Protein AF-A0A1G7Y6B7-F1 (afdb_monomer)

pLDDT: mean 85.11, std 15.33, range [32.47, 97.88]

Foldseek 3Di:
DDPPPPCPVLPQQDQLVVLLVQLLVLLVVLLVLLVVCCVVPLQADDPVSVVVSVVSVVSSVVSVVVSVVSLQVLLCVQLVDRDDDLQSSQLSLAPVCSVPNSVPGGGDPLVVVLVVLVVQLVVLVVVLVVQRVHPCNSVSSVSNSVSSVSNSVSSSVSSVVSSVSSVVVNDPPPPDD

Structure (mmCIF, N/CA/C/O backbone):
data_AF-A0A1G7Y6B7-F1
#
_entry.id   AF-A0A1G7Y6B7-F1
#
loop_
_atom_site.group_PDB
_atom_site.id
_atom_site.type_symbol
_atom_site.label_atom_id
_atom_site.label_alt_id
_atom_site.label_comp_id
_atom_site.label_asym_id
_atom_site.label_entity_id
_atom_site.label_seq_id
_atom_site.pdbx_PDB_ins_code
_atom_site.Cartn_x
_atom_site.Cartn_y
_atom_site.Cartn_z
_atom_site.occupancy
_atom_site.B_iso_or_equiv
_atom_site.auth_seq_id
_atom_site.auth_comp_id
_atom_site.auth_asym_id
_atom_site.auth_atom_id
_atom_site.pdbx_PDB_model_num
ATOM 1 N N . MET A 1 1 ? -30.877 5.609 42.197 1.00 34.44 1 MET A N 1
ATOM 2 C CA . MET A 1 1 ? -29.407 5.457 42.146 1.00 34.44 1 MET A CA 1
ATOM 3 C C . MET A 1 1 ? -29.063 4.894 40.778 1.00 34.44 1 MET A C 1
ATOM 5 O O . MET A 1 1 ? -29.534 3.815 40.447 1.00 34.44 1 MET A O 1
ATOM 9 N N . PHE A 1 2 ? -28.382 5.683 39.950 1.00 40.69 2 PHE A N 1
ATOM 10 C CA . PHE A 1 2 ? -28.053 5.356 38.564 1.00 40.69 2 PHE A CA 1
ATOM 11 C C . PHE A 1 2 ? -27.030 4.217 38.510 1.00 40.69 2 PHE A C 1
ATOM 13 O O . PHE A 1 2 ? -25.869 4.414 38.851 1.00 40.69 2 PHE A O 1
ATOM 20 N N . GLY A 1 3 ? -27.460 3.037 38.077 1.00 32.47 3 GLY A N 1
ATOM 21 C CA . GLY A 1 3 ? -26.575 1.954 37.662 1.00 32.47 3 GLY A CA 1
ATOM 22 C C . GLY A 1 3 ? -26.598 1.868 36.147 1.00 32.47 3 GLY A C 1
ATOM 23 O O . GLY A 1 3 ? -27.266 1.000 35.598 1.00 32.47 3 GLY A O 1
ATOM 24 N N . GLY A 1 4 ? -25.943 2.816 35.473 1.00 34.34 4 GLY A N 1
ATOM 25 C CA . GLY A 1 4 ? -25.729 2.733 34.034 1.00 34.34 4 GLY A CA 1
ATOM 26 C C . GLY A 1 4 ? -24.940 1.467 33.731 1.00 34.34 4 GLY A C 1
ATOM 27 O O . GLY A 1 4 ? -23.736 1.414 33.971 1.00 34.34 4 GLY A O 1
ATOM 28 N N . SER A 1 5 ? -25.623 0.440 33.232 1.00 39.25 5 SER A N 1
ATOM 29 C CA . SER A 1 5 ? -24.996 -0.686 32.561 1.00 39.25 5 SER A CA 1
ATOM 30 C C . SER A 1 5 ? -24.335 -0.142 31.298 1.00 39.25 5 SER A C 1
ATOM 32 O O . SER A 1 5 ? -24.937 -0.126 30.224 1.00 39.25 5 SER A O 1
ATOM 34 N N . ALA A 1 6 ? -23.108 0.364 31.436 1.00 41.38 6 ALA A N 1
ATOM 35 C CA . ALA A 1 6 ? -22.206 0.460 30.310 1.00 41.38 6 ALA A CA 1
ATOM 36 C C . ALA A 1 6 ? -22.119 -0.961 29.755 1.00 41.38 6 ALA A C 1
ATOM 38 O O . ALA A 1 6 ? -21.539 -1.851 30.376 1.00 41.38 6 ALA A O 1
ATOM 39 N N . LEU A 1 7 ? -22.817 -1.179 28.643 1.00 36.59 7 LEU A N 1
ATOM 40 C CA . LEU A 1 7 ? -22.594 -2.281 27.733 1.00 36.59 7 LEU A CA 1
ATOM 41 C C . LEU A 1 7 ? -21.116 -2.199 27.343 1.00 36.59 7 LEU A C 1
ATOM 43 O O . LEU A 1 7 ? -20.765 -1.600 26.327 1.00 36.59 7 LEU A O 1
ATOM 47 N N . ASP A 1 8 ? -20.251 -2.787 28.174 1.00 41.31 8 ASP A N 1
ATOM 48 C CA . ASP A 1 8 ? -18.953 -3.324 27.785 1.00 41.31 8 ASP A CA 1
ATOM 49 C C . ASP A 1 8 ? -19.287 -4.421 26.761 1.00 41.31 8 ASP A C 1
ATOM 51 O O . ASP A 1 8 ? -19.271 -5.616 27.050 1.00 41.31 8 ASP A O 1
ATOM 55 N N . THR A 1 9 ? -19.737 -3.993 25.577 1.00 45.47 9 THR A N 1
ATOM 56 C CA . THR A 1 9 ? -19.990 -4.853 24.435 1.00 45.47 9 THR A CA 1
ATOM 57 C C . THR A 1 9 ? -18.622 -5.400 24.114 1.00 45.47 9 THR A C 1
ATOM 59 O O . THR A 1 9 ? -17.739 -4.668 23.667 1.00 45.47 9 THR A O 1
ATOM 62 N N . TYR A 1 10 ? -18.417 -6.660 24.470 1.00 52.97 10 TYR A N 1
ATOM 63 C CA . TYR A 1 10 ? -17.230 -7.411 24.124 1.00 52.97 10 TYR A CA 1
ATOM 64 C C . TYR A 1 10 ? -17.227 -7.539 22.601 1.00 52.97 10 TYR A C 1
ATOM 66 O O . TYR A 1 10 ? -17.821 -8.450 22.032 1.00 52.97 10 TYR A O 1
ATOM 74 N N . ILE A 1 11 ? -16.664 -6.537 21.931 1.00 59.56 11 ILE A N 1
ATOM 75 C CA . ILE A 1 11 ? -16.447 -6.576 20.496 1.00 59.56 11 ILE A CA 1
ATOM 76 C C . ILE A 1 11 ? -15.214 -7.451 20.307 1.00 59.56 11 ILE A C 1
ATOM 78 O O . ILE A 1 11 ? -14.088 -7.006 20.524 1.00 59.56 11 ILE A O 1
ATOM 82 N N . ASP A 1 12 ? -15.446 -8.713 19.956 1.00 64.19 12 ASP A N 1
ATOM 83 C CA . ASP A 1 12 ? -14.388 -9.635 19.561 1.00 64.19 12 ASP A CA 1
ATOM 84 C C . ASP A 1 12 ? -13.812 -9.176 18.213 1.00 64.19 12 ASP A C 1
ATOM 86 O O . ASP A 1 12 ? -14.383 -9.400 17.141 1.00 64.19 12 ASP A O 1
ATOM 90 N N . LEU A 1 13 ? -12.716 -8.420 18.281 1.00 74.69 13 LEU A N 1
ATOM 91 C CA . LEU A 1 13 ? -12.005 -7.915 17.115 1.00 74.69 13 LEU A CA 1
ATOM 92 C C . LEU A 1 13 ? -11.024 -8.979 16.633 1.00 74.69 13 LEU A C 1
ATOM 94 O O . LEU A 1 13 ? -10.103 -9.371 17.350 1.00 74.69 13 LEU A O 1
ATOM 98 N N . ARG A 1 14 ? -11.172 -9.400 15.375 1.00 73.62 14 ARG A N 1
ATOM 99 C CA . ARG A 1 14 ? -10.270 -10.381 14.770 1.00 73.62 14 ARG A CA 1
ATOM 100 C C . ARG A 1 14 ? -8.863 -9.797 14.667 1.00 73.62 14 ARG A C 1
ATOM 102 O O . ARG A 1 14 ? -8.693 -8.687 14.166 1.00 73.62 14 ARG A O 1
ATOM 109 N N . ASP A 1 15 ? -7.839 -10.555 15.055 1.00 77.56 15 ASP A N 1
ATOM 110 C CA . ASP A 1 15 ? -6.458 -10.104 14.865 1.00 77.56 15 ASP A CA 1
ATOM 111 C C . ASP A 1 15 ? -6.104 -10.053 13.364 1.00 77.56 15 ASP A C 1
ATOM 113 O O . ASP A 1 15 ? -5.976 -11.076 12.686 1.00 77.56 15 ASP A O 1
ATOM 117 N N . VAL A 1 16 ? -5.957 -8.837 12.832 1.00 90.69 16 VAL A N 1
ATOM 118 C CA . VAL A 1 16 ? -5.584 -8.570 11.431 1.00 90.69 16 VAL A CA 1
ATOM 119 C C . VAL A 1 16 ? -4.072 -8.545 11.217 1.00 90.69 16 VAL A C 1
ATOM 121 O O . VAL A 1 16 ? -3.614 -8.412 10.085 1.00 90.69 16 VAL A O 1
ATOM 124 N N . ARG A 1 17 ? -3.263 -8.691 12.273 1.00 90.69 17 ARG A N 1
ATOM 125 C CA . ARG A 1 17 ? -1.803 -8.582 12.173 1.00 90.69 17 ARG A CA 1
ATOM 126 C C . ARG A 1 17 ? -1.193 -9.678 11.322 1.00 90.69 17 ARG A C 1
ATOM 128 O O . ARG A 1 17 ? -0.304 -9.387 10.536 1.00 90.69 17 ARG A O 1
ATOM 135 N N . VAL A 1 18 ? -1.671 -10.916 11.446 1.00 90.94 18 VAL A N 1
ATOM 136 C CA . VAL A 1 18 ? -1.120 -12.051 10.686 1.00 90.94 18 VAL A CA 1
ATOM 137 C C . VAL A 1 18 ? -1.284 -11.824 9.184 1.00 90.94 18 VAL A C 1
ATOM 139 O O . VAL A 1 18 ? -0.314 -11.913 8.434 1.00 90.94 18 VAL A O 1
ATOM 142 N N . THR A 1 19 ? -2.491 -11.453 8.749 1.00 93.50 19 THR A N 1
ATOM 143 C CA . THR A 1 19 ? -2.754 -11.127 7.338 1.00 93.50 19 THR A CA 1
ATOM 144 C C . THR A 1 19 ? -2.033 -9.849 6.909 1.00 93.50 19 THR A C 1
ATOM 146 O O . THR A 1 19 ? -1.557 -9.781 5.782 1.00 93.50 19 THR A O 1
ATOM 149 N N . GLY A 1 20 ? -1.862 -8.880 7.814 1.00 94.44 20 GLY A N 1
ATOM 150 C CA . GLY A 1 20 ? -1.078 -7.669 7.571 1.00 94.44 20 GLY A CA 1
ATOM 151 C C . GLY A 1 20 ? 0.409 -7.948 7.346 1.00 94.44 20 GLY A C 1
ATOM 152 O O . GLY A 1 20 ? 0.974 -7.465 6.372 1.00 94.44 20 GLY A O 1
ATOM 153 N N . TYR A 1 21 ? 1.052 -8.759 8.193 1.00 95.62 21 TYR A N 1
ATOM 154 C CA . TYR A 1 21 ? 2.455 -9.152 8.021 1.00 95.62 21 TYR A CA 1
ATOM 155 C C . TYR A 1 21 ? 2.662 -9.958 6.739 1.00 95.62 21 TYR A C 1
ATOM 157 O O . TYR A 1 21 ? 3.619 -9.699 6.013 1.00 95.62 21 TYR A O 1
ATOM 165 N N . ALA A 1 22 ? 1.745 -10.878 6.429 1.00 96.19 22 ALA A N 1
ATOM 166 C CA . ALA A 1 22 ? 1.787 -11.630 5.181 1.00 96.19 22 ALA A CA 1
ATOM 167 C C . ALA A 1 22 ? 1.651 -10.708 3.953 1.00 96.19 22 ALA A C 1
ATOM 169 O O . ALA A 1 22 ? 2.435 -10.830 3.014 1.00 96.19 22 ALA A O 1
ATOM 170 N N . ALA A 1 23 ? 0.719 -9.745 3.978 1.00 96.56 23 ALA A N 1
ATOM 171 C CA . ALA A 1 23 ? 0.559 -8.760 2.906 1.00 96.56 23 ALA A CA 1
ATOM 172 C C . ALA A 1 23 ? 1.829 -7.919 2.727 1.00 96.56 23 ALA A C 1
ATOM 174 O O . ALA A 1 23 ? 2.328 -7.794 1.615 1.00 96.56 23 ALA A O 1
ATOM 175 N N . MET A 1 24 ? 2.393 -7.396 3.821 1.00 97.88 24 MET A N 1
ATOM 176 C CA . MET A 1 24 ? 3.627 -6.606 3.779 1.00 97.88 24 MET A CA 1
ATOM 177 C C . MET A 1 24 ? 4.811 -7.401 3.232 1.00 97.88 24 MET A C 1
ATOM 179 O O . MET A 1 24 ? 5.563 -6.875 2.418 1.00 97.88 24 MET A O 1
ATOM 183 N N . GLY A 1 25 ? 4.968 -8.661 3.649 1.00 96.75 25 GLY A N 1
ATOM 184 C CA . GLY A 1 25 ? 6.027 -9.532 3.144 1.00 96.75 25 GLY A CA 1
ATOM 185 C C . GLY A 1 25 ? 5.918 -9.749 1.636 1.00 96.75 25 GLY A C 1
ATOM 186 O O . GLY A 1 25 ? 6.904 -9.597 0.925 1.00 96.75 25 GLY A O 1
ATOM 187 N N . LEU A 1 26 ? 4.713 -10.029 1.135 1.00 96.69 26 LEU A N 1
ATOM 188 C CA . LEU A 1 26 ? 4.481 -10.227 -0.298 1.00 96.69 26 LEU A CA 1
ATOM 189 C C . LEU A 1 26 ? 4.645 -8.933 -1.107 1.00 96.69 26 LEU A C 1
ATOM 191 O O . LEU A 1 26 ? 5.265 -8.962 -2.162 1.00 96.69 26 LEU A O 1
ATOM 195 N N . ILE A 1 27 ? 4.162 -7.794 -0.604 1.00 96.69 27 IL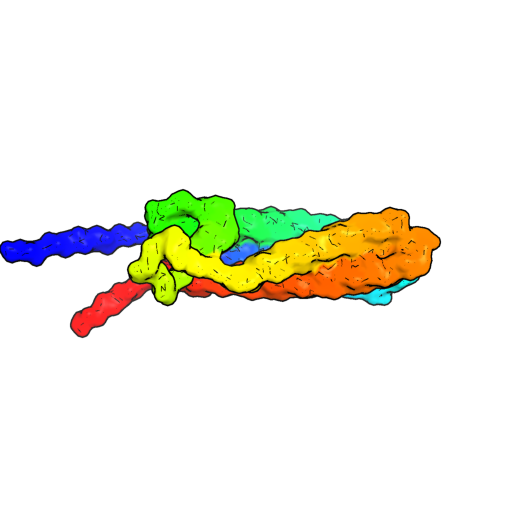E A N 1
ATOM 196 C CA . ILE A 1 27 ? 4.373 -6.480 -1.235 1.00 96.69 27 ILE A CA 1
ATOM 197 C C . ILE A 1 27 ? 5.870 -6.151 -1.313 1.00 96.69 27 ILE A C 1
ATOM 199 O O . ILE A 1 27 ? 6.351 -5.691 -2.346 1.00 96.69 27 ILE A O 1
ATOM 203 N N . ALA A 1 28 ? 6.619 -6.406 -0.237 1.00 96.25 28 ALA A N 1
ATOM 204 C CA . ALA A 1 28 ? 8.061 -6.191 -0.216 1.00 96.25 28 ALA A CA 1
ATOM 205 C C . ALA A 1 28 ? 8.796 -7.125 -1.190 1.00 96.25 28 ALA A C 1
ATOM 207 O O . ALA A 1 28 ? 9.739 -6.688 -1.842 1.00 96.25 28 ALA A O 1
ATOM 208 N N . LEU A 1 29 ? 8.351 -8.380 -1.320 1.00 95.31 29 LEU A N 1
ATOM 209 C CA . LEU A 1 29 ? 8.898 -9.326 -2.296 1.00 95.31 29 LEU A CA 1
ATOM 210 C C . LEU A 1 29 ? 8.646 -8.879 -3.737 1.00 95.31 29 LEU A C 1
ATOM 212 O O . LEU A 1 29 ? 9.570 -8.946 -4.537 1.00 95.31 29 LEU A O 1
ATOM 216 N N . VAL A 1 30 ? 7.445 -8.382 -4.052 1.00 93.94 30 VAL A N 1
ATOM 217 C CA . VAL A 1 30 ? 7.144 -7.795 -5.369 1.00 93.94 30 VAL A CA 1
ATOM 218 C C . VAL A 1 30 ? 8.095 -6.635 -5.660 1.00 93.94 30 VAL A C 1
ATOM 220 O O . VAL A 1 30 ? 8.738 -6.619 -6.698 1.00 93.94 30 VAL A O 1
ATOM 223 N N . ALA A 1 31 ? 8.258 -5.699 -4.723 1.00 93.62 31 ALA A N 1
ATOM 224 C CA . ALA A 1 31 ? 9.142 -4.554 -4.939 1.00 93.62 31 ALA A CA 1
ATOM 225 C C . ALA A 1 31 ? 10.623 -4.958 -5.075 1.00 93.62 31 ALA A C 1
ATOM 227 O O . ALA A 1 31 ? 11.361 -4.363 -5.858 1.00 93.62 31 ALA A O 1
ATOM 228 N N . ALA A 1 32 ? 11.067 -5.970 -4.323 1.00 92.94 32 ALA A N 1
ATOM 229 C CA . ALA A 1 32 ? 12.415 -6.519 -4.442 1.00 92.94 32 ALA A CA 1
ATOM 230 C C . ALA A 1 32 ? 12.636 -7.204 -5.797 1.00 92.94 32 ALA A C 1
ATOM 232 O O . ALA A 1 32 ? 13.713 -7.076 -6.375 1.00 92.94 32 ALA A O 1
ATOM 233 N N . GLU A 1 33 ? 11.620 -7.898 -6.309 1.00 91.12 33 GLU A N 1
ATOM 234 C CA . GLU A 1 33 ? 11.642 -8.482 -7.646 1.00 91.12 33 GLU A CA 1
ATOM 235 C C . GLU A 1 33 ? 11.730 -7.402 -8.724 1.00 91.12 33 GLU A C 1
ATOM 237 O O . GLU A 1 33 ? 12.597 -7.521 -9.581 1.00 91.12 33 GLU A O 1
ATOM 242 N N . SER A 1 34 ? 10.970 -6.306 -8.618 1.00 89.06 34 SER A N 1
ATOM 243 C CA . SER A 1 34 ? 11.062 -5.193 -9.575 1.00 89.06 34 SER A CA 1
ATOM 244 C C . SER A 1 34 ? 12.478 -4.608 -9.630 1.00 89.06 34 SER A C 1
ATOM 246 O O . SER A 1 34 ? 13.041 -4.425 -10.705 1.00 89.06 34 SER A O 1
ATOM 248 N N . VAL A 1 35 ? 13.115 -4.406 -8.468 1.00 91.06 35 VAL A N 1
ATOM 249 C CA . VAL A 1 35 ? 14.525 -3.977 -8.403 1.00 91.06 35 VAL A CA 1
ATOM 250 C C . VAL A 1 35 ? 15.444 -4.990 -9.078 1.00 91.06 35 VAL A C 1
ATOM 252 O O . VAL A 1 35 ? 16.322 -4.617 -9.855 1.00 91.06 35 VAL A O 1
ATOM 255 N N . TRP A 1 36 ? 15.262 -6.271 -8.770 1.00 89.69 36 TRP A N 1
ATOM 256 C CA . TRP A 1 36 ? 16.107 -7.334 -9.294 1.00 89.69 36 TRP A CA 1
ATOM 257 C C . TRP A 1 36 ? 15.954 -7.510 -10.812 1.00 89.69 36 TRP A C 1
ATOM 259 O O . TRP A 1 36 ? 16.957 -7.719 -11.496 1.00 89.69 36 TRP A O 1
ATOM 269 N N . GLY A 1 37 ? 14.735 -7.370 -11.337 1.00 85.38 37 GLY A N 1
ATOM 270 C CA . GLY A 1 37 ? 14.430 -7.373 -12.765 1.00 85.38 37 GLY A CA 1
ATOM 271 C C . GLY A 1 37 ? 15.115 -6.216 -13.484 1.00 85.38 37 GLY A C 1
ATOM 272 O O . GLY A 1 37 ? 15.897 -6.454 -14.402 1.00 85.38 37 GLY A O 1
ATOM 273 N N . THR A 1 38 ? 14.941 -4.980 -13.001 1.00 86.62 38 THR A N 1
ATOM 274 C CA . THR A 1 38 ? 15.594 -3.798 -13.593 1.00 86.62 38 THR A CA 1
ATOM 275 C C . THR A 1 38 ? 17.120 -3.907 -13.578 1.00 86.62 38 THR A C 1
ATOM 277 O O . THR A 1 38 ? 17.772 -3.522 -14.543 1.00 86.62 38 THR A O 1
ATOM 280 N N . VAL A 1 39 ? 17.721 -4.438 -12.506 1.00 86.94 39 VAL A N 1
ATOM 281 C CA . VAL A 1 39 ? 19.185 -4.577 -12.410 1.00 86.94 39 VAL A CA 1
ATOM 282 C C . VAL A 1 39 ? 19.729 -5.632 -13.376 1.00 86.94 39 VAL A C 1
ATOM 284 O O . VAL A 1 39 ? 20.759 -5.395 -14.006 1.00 86.94 39 VAL A O 1
ATOM 287 N N . ASN A 1 40 ? 19.078 -6.793 -13.487 1.00 84.44 40 ASN A N 1
ATOM 288 C CA . ASN A 1 40 ? 19.587 -7.890 -14.318 1.00 84.44 40 ASN A CA 1
ATOM 289 C C . ASN A 1 40 ? 19.240 -7.754 -15.796 1.00 84.44 40 ASN A C 1
ATOM 291 O O . ASN A 1 40 ? 19.932 -8.339 -16.626 1.00 84.44 40 ASN A O 1
ATOM 295 N N . ASP A 1 41 ? 18.190 -7.009 -16.122 1.00 77.88 41 ASP A N 1
ATOM 296 C CA . ASP A 1 41 ? 17.735 -6.826 -17.493 1.00 77.88 41 ASP A CA 1
ATOM 297 C C . ASP A 1 41 ? 17.539 -5.351 -17.834 1.00 77.88 41 ASP A C 1
ATOM 299 O O . ASP A 1 41 ? 16.517 -4.890 -18.330 1.00 7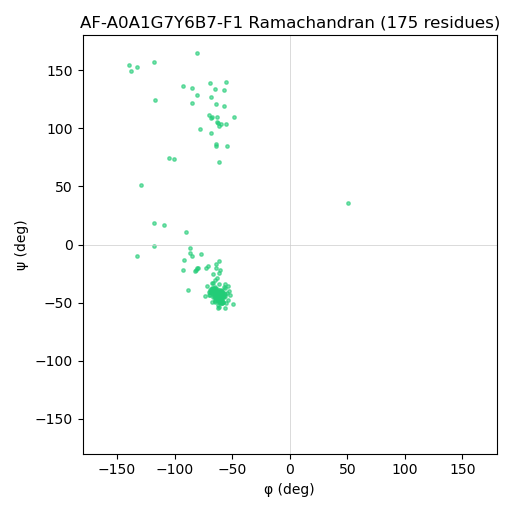7.88 41 ASP A O 1
ATOM 303 N N . TRP A 1 42 ? 18.584 -4.583 -17.543 1.00 71.31 42 TRP A N 1
ATOM 304 C CA . TRP A 1 42 ? 18.584 -3.134 -17.709 1.00 71.31 42 TRP A CA 1
ATOM 305 C C . TRP A 1 42 ? 18.378 -2.689 -19.169 1.00 71.31 42 TRP A C 1
ATOM 307 O O . TRP A 1 42 ? 17.952 -1.564 -19.420 1.00 71.31 42 TRP A O 1
ATOM 317 N N . GLN A 1 43 ? 18.721 -3.537 -20.146 1.00 70.69 43 GLN A N 1
ATOM 318 C CA . GLN A 1 43 ? 18.713 -3.209 -21.581 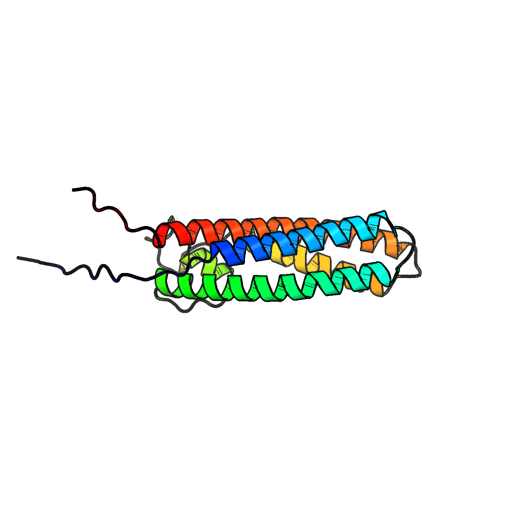1.00 70.69 43 GLN A CA 1
ATOM 319 C C . GLN A 1 43 ? 17.736 -4.054 -22.413 1.00 70.69 43 GLN A C 1
ATOM 321 O O . GLN A 1 43 ? 17.646 -3.838 -23.620 1.00 70.69 43 GLN A O 1
ATOM 326 N N . GLY A 1 44 ? 17.024 -5.004 -21.805 1.00 63.31 44 GLY A N 1
ATOM 327 C CA . GLY A 1 44 ? 16.095 -5.900 -22.488 1.00 63.31 44 GLY A CA 1
ATOM 328 C C . GLY A 1 44 ? 14.828 -6.112 -21.668 1.00 63.31 44 GLY A C 1
ATOM 329 O O . GLY A 1 44 ? 14.826 -5.927 -20.459 1.00 63.31 44 GLY A O 1
ATOM 330 N N . GLY A 1 45 ? 13.724 -6.441 -22.337 1.00 65.50 45 GLY A N 1
ATOM 331 C CA . GLY A 1 45 ? 12.460 -6.812 -21.697 1.00 65.50 45 GLY A CA 1
ATOM 332 C C . GLY A 1 45 ? 12.283 -8.331 -21.679 1.00 65.50 45 GLY A C 1
ATOM 333 O O . GLY A 1 45 ? 11.524 -8.876 -22.480 1.00 65.50 45 GLY A O 1
ATOM 334 N N . SER A 1 46 ? 13.016 -9.042 -20.821 1.00 67.88 46 SER A N 1
ATOM 335 C CA . SER A 1 46 ? 12.940 -10.502 -20.690 1.00 67.88 46 SER A CA 1
ATOM 336 C C . SER A 1 46 ? 11.605 -10.931 -20.105 1.00 67.88 46 SER A C 1
ATOM 338 O O . SER A 1 46 ? 11.210 -10.559 -18.999 1.00 67.88 46 SER A O 1
ATOM 340 N N . SER A 1 47 ? 10.956 -11.846 -20.820 1.00 64.44 47 SER A N 1
ATOM 341 C CA . SER A 1 47 ? 9.696 -12.471 -20.427 1.00 64.44 47 SER A CA 1
ATOM 342 C C . SER A 1 47 ? 9.772 -13.254 -19.108 1.00 64.44 47 SER A C 1
ATOM 344 O O . SER A 1 47 ? 8.742 -13.454 -18.461 1.00 64.44 47 SER A O 1
ATOM 346 N N . SER A 1 48 ? 10.967 -13.676 -18.676 1.00 75.19 48 SER A N 1
ATOM 347 C CA . SER A 1 48 ? 11.160 -14.421 -17.423 1.00 75.19 48 SER A CA 1
ATOM 348 C C . SER A 1 48 ? 10.902 -13.564 -16.179 1.00 75.19 48 SER A C 1
ATOM 350 O O . SER A 1 48 ? 10.308 -14.055 -15.218 1.00 75.19 48 SER A O 1
ATOM 352 N N . TRP A 1 49 ? 11.306 -12.289 -16.198 1.00 76.94 49 TRP A N 1
ATOM 353 C CA . TRP A 1 49 ? 11.091 -11.365 -15.078 1.00 76.94 49 TRP A CA 1
ATOM 354 C C . TRP A 1 49 ? 9.627 -10.938 -15.005 1.00 76.94 49 TRP A C 1
ATOM 356 O O . TRP A 1 49 ? 8.993 -11.069 -13.963 1.00 76.94 49 TRP A O 1
ATOM 366 N N . SER A 1 50 ? 9.021 -10.606 -16.148 1.00 71.31 50 SER A N 1
ATOM 367 C CA . SER A 1 50 ? 7.588 -10.296 -16.212 1.00 71.31 50 SER A CA 1
ATOM 368 C C . SER A 1 50 ? 6.710 -11.442 -15.686 1.00 71.31 50 SER A C 1
ATOM 370 O O . SER A 1 50 ? 5.701 -11.203 -15.023 1.00 71.31 50 SER A O 1
ATOM 372 N N . PHE A 1 51 ? 7.090 -12.701 -15.936 1.00 78.44 51 PHE A N 1
ATOM 373 C CA . PHE A 1 51 ? 6.382 -13.857 -15.384 1.00 78.44 51 PHE A CA 1
ATOM 374 C C . PHE A 1 51 ? 6.510 -13.951 -13.856 1.00 78.44 51 PHE A C 1
ATOM 376 O O . PHE A 1 51 ? 5.511 -14.179 -13.168 1.00 78.44 51 PHE A O 1
ATOM 383 N N . LEU A 1 52 ? 7.715 -13.756 -13.312 1.00 84.25 52 LEU A N 1
ATOM 384 C CA . LEU A 1 52 ? 7.951 -13.788 -11.869 1.00 84.25 52 LEU A CA 1
ATOM 385 C C . LEU A 1 52 ? 7.168 -12.682 -11.144 1.00 84.25 52 LEU A C 1
ATOM 387 O O . LEU A 1 52 ? 6.515 -12.967 -10.136 1.00 84.25 52 LEU A O 1
ATOM 391 N N . ALA A 1 53 ? 7.148 -11.468 -11.701 1.00 81.06 53 ALA A N 1
ATOM 392 C CA . ALA A 1 53 ? 6.345 -10.355 -11.204 1.00 81.06 53 ALA A CA 1
ATOM 393 C C . ALA A 1 53 ? 4.858 -10.736 -11.075 1.00 81.06 53 ALA A C 1
ATOM 395 O O . ALA A 1 53 ? 4.253 -10.556 -10.016 1.00 81.06 53 ALA A O 1
ATOM 396 N N . ILE A 1 54 ? 4.266 -11.354 -12.107 1.00 80.69 54 ILE A N 1
ATOM 397 C CA . ILE A 1 54 ? 2.859 -11.802 -12.086 1.00 80.69 54 ILE A CA 1
ATOM 398 C C . ILE A 1 54 ? 2.616 -12.839 -10.979 1.00 80.69 54 ILE A C 1
ATOM 400 O O . ILE A 1 54 ? 1.626 -12.749 -10.243 1.00 80.69 54 ILE A O 1
ATOM 404 N N . VAL A 1 55 ? 3.522 -13.812 -10.837 1.00 90.06 55 VAL A N 1
ATOM 405 C CA . VAL A 1 55 ? 3.425 -14.878 -9.827 1.00 90.06 55 VAL A CA 1
ATOM 406 C C . VAL A 1 55 ? 3.487 -14.323 -8.400 1.00 90.06 55 VAL A C 1
ATOM 408 O O . VAL A 1 55 ? 2.873 -14.904 -7.505 1.00 90.06 55 VAL A O 1
ATOM 411 N N . LEU A 1 56 ? 4.167 -13.197 -8.174 1.00 90.94 56 LEU A N 1
ATOM 412 C CA . LEU A 1 56 ? 4.256 -12.547 -6.862 1.00 90.94 56 LEU A CA 1
ATOM 413 C C . LEU A 1 56 ? 3.111 -11.556 -6.600 1.00 90.94 56 LEU A C 1
ATOM 415 O O . LEU A 1 56 ? 2.570 -11.516 -5.489 1.00 90.94 56 LEU A O 1
ATOM 419 N N . VAL A 1 57 ? 2.697 -10.788 -7.613 1.00 91.44 57 VAL A N 1
ATOM 420 C CA . VAL A 1 57 ? 1.645 -9.764 -7.494 1.00 91.44 57 VAL A CA 1
ATOM 421 C C . VAL A 1 57 ? 0.288 -10.380 -7.162 1.00 91.44 57 VAL A C 1
ATOM 423 O O . VAL A 1 57 ? -0.446 -9.832 -6.337 1.00 91.44 57 VAL A O 1
ATOM 426 N N . LEU A 1 58 ? -0.056 -11.530 -7.751 1.00 92.88 58 LEU A N 1
ATOM 427 C CA . LEU A 1 58 ? -1.353 -12.172 -7.515 1.00 92.88 58 LEU A CA 1
ATOM 428 C C . LEU A 1 58 ? -1.552 -12.584 -6.040 1.00 92.88 58 LEU A C 1
ATOM 430 O O . LEU A 1 58 ? -2.528 -12.131 -5.428 1.00 92.88 58 LEU A O 1
ATOM 434 N N . PRO A 1 59 ? -0.648 -13.362 -5.410 1.00 94.88 59 PRO A N 1
ATOM 435 C CA . PRO A 1 59 ? -0.709 -13.629 -3.976 1.00 94.88 59 PRO A CA 1
ATOM 436 C C . PRO A 1 59 ? -0.691 -12.355 -3.130 1.00 94.88 59 PRO A C 1
ATOM 438 O O . PRO A 1 59 ? -1.467 -12.255 -2.177 1.00 94.88 59 PRO A O 1
ATOM 441 N N . ALA A 1 60 ? 0.147 -11.369 -3.476 1.00 95.00 60 ALA A N 1
ATOM 442 C CA . ALA A 1 60 ? 0.210 -10.101 -2.751 1.00 95.00 60 ALA A CA 1
ATOM 443 C C . ALA A 1 60 ? -1.152 -9.391 -2.743 1.00 95.00 60 ALA A C 1
ATOM 445 O O . ALA A 1 60 ? -1.619 -8.957 -1.686 1.00 95.00 60 ALA A O 1
ATOM 446 N N . GLY A 1 61 ? -1.828 -9.334 -3.894 1.00 94.81 61 GLY A N 1
ATOM 447 C CA . GLY A 1 61 ? -3.164 -8.763 -4.037 1.00 94.81 61 GLY A CA 1
ATOM 448 C C . GLY A 1 61 ? -4.218 -9.513 -3.222 1.00 94.81 61 GLY A C 1
ATOM 449 O O . GLY A 1 61 ? -4.981 -8.892 -2.480 1.00 94.81 61 GLY A O 1
ATOM 450 N N . VAL A 1 62 ? -4.226 -10.849 -3.287 1.00 95.81 62 VAL A N 1
ATOM 451 C CA . VAL A 1 62 ? -5.172 -11.689 -2.530 1.00 95.81 62 VAL A CA 1
ATOM 452 C C . VAL A 1 62 ? -5.006 -11.489 -1.026 1.00 95.81 62 VAL A C 1
ATOM 454 O O . VAL A 1 62 ? -5.982 -11.235 -0.318 1.00 95.81 62 VAL A O 1
ATOM 457 N N . VAL A 1 63 ? -3.776 -11.561 -0.517 1.00 96.38 63 VAL A N 1
ATOM 458 C CA . VAL A 1 63 ? -3.516 -11.408 0.920 1.00 96.38 63 VAL A CA 1
ATOM 459 C C . VAL A 1 63 ? -3.801 -9.977 1.381 1.00 96.38 63 VAL A C 1
ATOM 461 O O . VAL A 1 63 ? -4.398 -9.791 2.443 1.00 96.38 63 VAL A O 1
ATOM 464 N N . SER A 1 64 ? -3.482 -8.968 0.564 1.00 96.12 64 SER A N 1
ATOM 465 C CA . SER A 1 64 ? -3.834 -7.568 0.842 1.00 96.12 64 SER A CA 1
ATOM 466 C C . SER A 1 64 ? -5.347 -7.359 0.919 1.00 96.12 64 SER A C 1
ATOM 468 O O . SER A 1 64 ? -5.828 -6.645 1.799 1.00 96.12 64 SER A O 1
ATOM 470 N N . TYR A 1 65 ? -6.119 -8.019 0.052 1.00 95.81 65 TYR A N 1
ATOM 471 C CA . TYR A 1 65 ? -7.580 -7.988 0.097 1.00 95.81 65 TYR A CA 1
ATOM 472 C C . TYR A 1 65 ? -8.135 -8.654 1.364 1.00 95.81 65 TYR A C 1
ATOM 474 O O . TYR A 1 65 ? -9.021 -8.099 2.019 1.00 95.81 65 TYR A O 1
ATOM 482 N N . LEU A 1 66 ? -7.598 -9.817 1.747 1.00 95.44 66 LEU A N 1
ATOM 483 C CA . LEU A 1 66 ? -7.987 -10.502 2.984 1.00 95.44 66 LEU A CA 1
ATOM 484 C C . LEU A 1 66 ? -7.691 -9.646 4.219 1.00 95.44 66 LEU A C 1
ATOM 486 O O . LEU A 1 66 ? -8.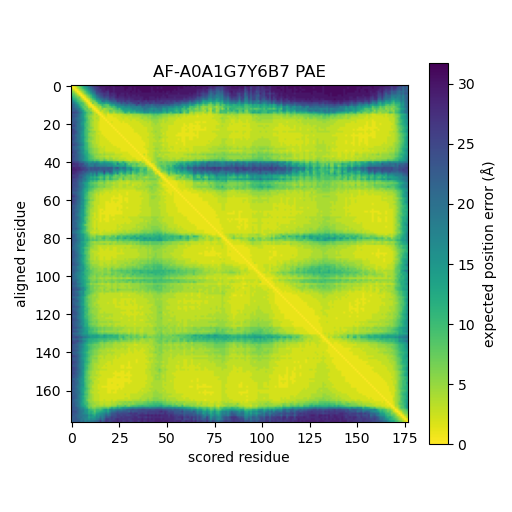549 -9.523 5.099 1.00 95.44 66 LEU A O 1
ATOM 490 N N . TRP A 1 67 ? -6.515 -9.015 4.259 1.00 96.06 67 TRP A N 1
ATOM 491 C CA . TRP A 1 67 ? -6.167 -8.050 5.296 1.00 96.06 67 TRP A CA 1
ATOM 492 C C . TRP A 1 67 ? -7.150 -6.875 5.315 1.00 96.06 67 TRP A C 1
ATOM 494 O O . TRP A 1 67 ? -7.724 -6.580 6.362 1.00 96.06 67 TRP A O 1
ATOM 504 N N . PHE A 1 68 ? -7.410 -6.245 4.165 1.00 95.81 68 PHE A N 1
ATOM 505 C CA . PHE A 1 68 ? -8.302 -5.088 4.071 1.00 95.81 68 PHE A CA 1
ATOM 506 C C . PHE A 1 68 ? -9.721 -5.418 4.536 1.00 95.81 68 PHE A C 1
ATOM 508 O O . PHE A 1 68 ? -10.337 -4.633 5.257 1.00 95.81 68 PHE A O 1
ATOM 515 N N . ARG A 1 69 ? -10.232 -6.602 4.187 1.00 94.50 69 ARG A N 1
ATOM 516 C CA . ARG A 1 69 ? -11.524 -7.088 4.675 1.00 94.50 69 ARG A CA 1
ATOM 517 C C . ARG A 1 69 ? -11.562 -7.239 6.191 1.00 94.50 69 ARG A C 1
ATOM 519 O O . ARG A 1 69 ? -12.529 -6.810 6.814 1.00 94.50 69 ARG A O 1
ATOM 526 N N . GLY A 1 70 ? -10.533 -7.847 6.779 1.00 92.94 70 GLY A N 1
ATOM 527 C CA . GLY A 1 70 ? -10.431 -7.980 8.232 1.00 92.94 70 GLY A CA 1
ATOM 528 C C . GLY A 1 70 ? -10.336 -6.618 8.921 1.00 92.94 70 GLY A C 1
ATOM 529 O O . GLY A 1 70 ? -11.061 -6.352 9.877 1.00 92.94 70 GLY A O 1
ATOM 530 N N . ALA A 1 71 ? -9.499 -5.725 8.388 1.00 94.06 71 ALA A N 1
ATOM 531 C CA . ALA A 1 71 ? -9.326 -4.375 8.911 1.00 94.06 71 ALA A CA 1
ATOM 532 C C . ALA A 1 71 ? -10.620 -3.558 8.811 1.00 94.06 71 ALA A C 1
ATOM 534 O O . ALA A 1 71 ? -10.945 -2.810 9.730 1.00 94.06 71 ALA A O 1
ATOM 535 N N . THR A 1 72 ? -11.377 -3.728 7.728 1.00 94.75 72 THR A N 1
ATOM 536 C CA . THR A 1 72 ? -12.684 -3.095 7.538 1.00 94.75 72 THR A CA 1
ATOM 537 C C . THR A 1 72 ? -13.695 -3.595 8.562 1.00 94.75 72 THR A C 1
ATOM 539 O O . THR A 1 72 ? -14.287 -2.776 9.250 1.00 94.75 72 THR A O 1
ATOM 542 N N . HIS A 1 73 ? -13.823 -4.911 8.748 1.00 91.62 73 HIS A N 1
ATOM 543 C CA . HIS A 1 73 ? -14.727 -5.485 9.750 1.00 91.62 73 HIS A CA 1
ATOM 544 C C . HIS A 1 73 ? -14.438 -4.955 11.165 1.00 91.62 73 HIS A C 1
ATOM 546 O O . HIS A 1 73 ? -15.343 -4.542 11.887 1.00 91.62 73 HIS A O 1
ATOM 552 N N . ASN A 1 74 ? -13.160 -4.895 11.548 1.00 91.25 74 ASN A N 1
ATOM 553 C CA . ASN A 1 74 ? -12.760 -4.315 12.829 1.00 91.25 74 ASN A CA 1
ATOM 554 C C . ASN A 1 74 ? -13.098 -2.822 12.919 1.00 91.25 74 ASN A C 1
ATOM 556 O O . ASN A 1 74 ? -13.581 -2.354 13.946 1.00 91.25 74 ASN A O 1
ATOM 560 N N . ALA A 1 75 ? -12.848 -2.068 11.849 1.00 91.94 75 ALA A N 1
ATOM 561 C CA . ALA A 1 75 ? -13.135 -0.642 11.786 1.00 91.94 75 ALA A CA 1
ATOM 562 C C . ALA A 1 75 ? -14.639 -0.341 11.907 1.00 91.94 75 ALA A C 1
ATOM 564 O O . ALA A 1 75 ? -15.006 0.597 12.613 1.00 91.94 75 ALA A O 1
ATOM 565 N N . GLU A 1 76 ? -15.500 -1.142 11.274 1.00 91.50 76 GLU A N 1
ATOM 566 C CA . GLU A 1 76 ? -16.958 -1.025 11.411 1.00 91.50 76 GLU A CA 1
ATOM 567 C C . GLU A 1 76 ? -17.399 -1.254 12.854 1.00 91.50 76 GLU A C 1
ATOM 569 O O . GLU A 1 76 ? -18.187 -0.476 13.391 1.00 91.50 76 GLU A O 1
ATOM 574 N N . ALA A 1 77 ? -16.831 -2.265 13.511 1.00 88.44 77 ALA A N 1
ATOM 575 C CA . ALA A 1 77 ? -17.140 -2.553 14.902 1.00 88.44 77 ALA A CA 1
ATOM 576 C C . ALA A 1 77 ? -16.647 -1.446 15.858 1.00 88.44 77 ALA A C 1
ATOM 578 O O . ALA A 1 77 ? -17.346 -1.090 16.801 1.00 88.44 77 ALA A O 1
ATOM 579 N N . ILE A 1 78 ? -15.480 -0.845 15.594 1.00 87.62 78 ILE A N 1
ATOM 580 C CA . ILE A 1 78 ? -14.930 0.256 16.406 1.00 87.62 78 ILE A CA 1
ATOM 581 C C . ILE A 1 78 ? -15.734 1.5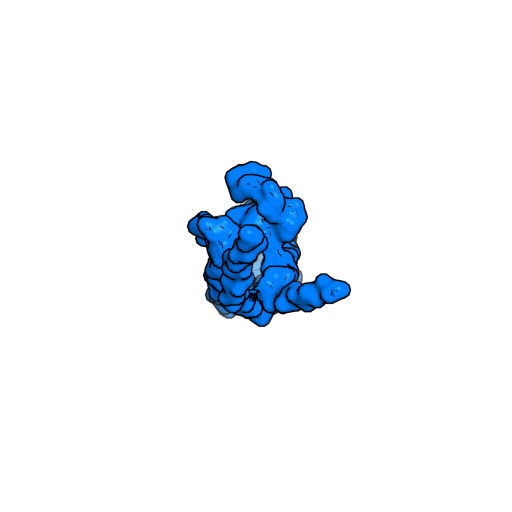54 16.230 1.00 87.62 78 ILE A C 1
ATOM 583 O O . ILE A 1 78 ? -15.972 2.270 17.203 1.00 87.62 78 ILE A O 1
ATOM 587 N N . ALA A 1 79 ? -16.112 1.896 14.996 1.00 86.00 79 ALA A N 1
ATOM 588 C CA . ALA A 1 79 ? -16.764 3.168 14.685 1.00 86.00 79 ALA A CA 1
ATOM 589 C C . ALA A 1 79 ? -18.298 3.113 14.737 1.00 86.00 79 ALA A C 1
ATOM 591 O O . ALA A 1 79 ? -18.921 4.173 14.707 1.00 86.00 79 ALA A O 1
ATOM 592 N N . LEU A 1 80 ? -18.897 1.914 14.783 1.00 83.06 80 LEU A N 1
ATOM 593 C CA . LEU A 1 80 ? -20.340 1.690 14.615 1.00 83.06 80 LEU A CA 1
ATOM 594 C C . LEU A 1 80 ? -20.888 2.376 13.348 1.00 83.06 80 LEU A C 1
ATOM 596 O O . LEU A 1 80 ? -21.998 2.901 13.325 1.00 83.06 80 LEU A O 1
ATOM 600 N N . HIS A 1 81 ? -20.074 2.393 12.291 1.00 83.75 81 HIS A N 1
ATOM 601 C CA . HIS A 1 81 ? -20.344 3.074 11.029 1.00 83.75 81 HIS A CA 1
ATOM 602 C C . HIS A 1 81 ? -19.929 2.170 9.866 1.00 83.75 81 HIS A C 1
ATOM 604 O O . HIS A 1 81 ? -18.963 1.423 9.987 1.00 83.75 81 HIS A O 1
ATOM 610 N N . GLY A 1 82 ? -20.609 2.267 8.720 1.00 86.06 82 GLY A N 1
ATOM 611 C CA . GLY A 1 82 ? -20.191 1.566 7.504 1.00 86.06 82 GLY A CA 1
ATOM 612 C C . GLY A 1 82 ? -18.829 2.069 7.021 1.00 86.06 82 GLY A C 1
ATOM 613 O O . GLY A 1 82 ? -18.670 3.261 6.736 1.00 86.06 82 GLY A O 1
ATOM 614 N N . VAL A 1 83 ? -17.851 1.171 6.924 1.00 91.06 83 VAL A N 1
ATOM 615 C CA . VAL A 1 83 ? -16.477 1.469 6.504 1.00 91.06 83 VAL A CA 1
ATOM 616 C C . VAL A 1 83 ? -16.222 0.702 5.216 1.00 91.06 83 VAL A C 1
ATOM 618 O O . VAL A 1 83 ? -16.419 -0.500 5.149 1.00 91.06 83 VAL A O 1
ATOM 621 N N . ARG A 1 84 ? -15.815 1.393 4.149 1.00 92.25 84 ARG A N 1
ATOM 622 C CA . ARG A 1 84 ? -15.626 0.769 2.824 1.00 92.25 84 ARG A CA 1
ATOM 623 C C . ARG A 1 84 ? -14.311 1.126 2.151 1.00 92.25 84 ARG A C 1
ATOM 625 O O . ARG A 1 84 ? -13.975 0.559 1.119 1.00 92.25 84 ARG A O 1
ATOM 632 N N . THR A 1 85 ? -13.571 2.084 2.700 1.00 94.12 85 THR A N 1
ATOM 633 C CA . THR A 1 85 ? -12.360 2.628 2.077 1.00 94.12 85 THR A CA 1
ATOM 634 C C . THR A 1 85 ? -11.213 2.702 3.080 1.00 94.12 85 THR A C 1
ATOM 636 O O . THR A 1 85 ? -11.438 2.875 4.277 1.00 94.12 85 THR A O 1
ATOM 639 N N . VAL A 1 86 ? -9.966 2.631 2.603 1.00 93.44 86 VAL A N 1
ATOM 640 C CA . VAL A 1 86 ? -8.763 2.748 3.453 1.00 93.44 86 VAL A CA 1
ATOM 641 C C . VAL A 1 86 ? -8.750 4.034 4.306 1.00 93.44 86 VAL A C 1
ATOM 643 O O . VAL A 1 86 ? -8.446 3.938 5.496 1.00 93.44 86 VAL A O 1
ATOM 646 N N . PRO A 1 87 ? -9.140 5.226 3.794 1.00 95.38 87 PRO A N 1
ATOM 647 C CA . PRO A 1 87 ? -9.313 6.416 4.631 1.00 95.38 87 PRO A CA 1
ATOM 648 C C . PRO A 1 87 ? -10.296 6.227 5.786 1.00 95.38 87 PRO A C 1
ATOM 650 O O . PRO A 1 87 ? -10.013 6.661 6.898 1.00 95.38 87 PRO A O 1
ATOM 653 N N . GLN A 1 88 ? -11.435 5.575 5.546 1.00 94.88 88 GLN A N 1
ATOM 654 C CA . GLN A 1 88 ? -12.422 5.311 6.595 1.00 94.88 88 GLN A CA 1
ATOM 655 C C . GLN A 1 88 ? -11.902 4.286 7.608 1.00 94.88 88 GLN A C 1
ATOM 657 O O . GLN A 1 88 ? -12.093 4.486 8.803 1.00 94.88 88 GLN A O 1
ATOM 662 N N . VAL A 1 89 ? -11.182 3.250 7.156 1.00 94.81 89 VAL A N 1
ATOM 663 C CA . VAL A 1 89 ? -10.507 2.291 8.048 1.00 94.81 89 VAL A CA 1
ATOM 664 C C . VAL A 1 89 ? -9.541 3.025 8.972 1.00 94.81 89 VAL A C 1
ATOM 666 O O . VAL A 1 89 ? -9.553 2.789 10.178 1.00 94.81 89 VAL A O 1
ATOM 669 N N . TRP A 1 90 ? -8.750 3.961 8.443 1.00 95.31 90 TRP A N 1
ATOM 670 C CA . TRP A 1 90 ? -7.856 4.782 9.258 1.00 95.31 90 TRP A CA 1
ATOM 671 C C . TRP A 1 90 ? -8.621 5.625 10.283 1.00 95.31 90 TRP A C 1
ATOM 673 O O . TRP A 1 90 ? -8.335 5.538 11.474 1.00 95.31 90 TRP A O 1
ATOM 683 N N . LYS A 1 91 ? -9.614 6.407 9.837 1.00 94.31 91 LYS A N 1
ATOM 684 C CA . LYS A 1 91 ? -10.443 7.263 10.708 1.00 94.31 91 LYS A CA 1
ATOM 685 C C . LYS A 1 91 ? -11.129 6.474 11.827 1.00 94.31 91 LYS A C 1
ATOM 687 O O . LYS A 1 91 ? -11.274 6.968 12.941 1.00 94.31 91 LYS A O 1
ATOM 692 N N . ALA A 1 92 ? -11.579 5.259 11.531 1.00 92.12 92 ALA A N 1
ATOM 693 C CA . ALA A 1 92 ? -12.182 4.372 12.516 1.00 92.12 92 ALA A CA 1
ATOM 694 C C . ALA A 1 92 ? -11.150 3.848 13.519 1.00 92.12 92 ALA A C 1
ATOM 696 O O . ALA A 1 92 ? -11.438 3.762 14.707 1.00 92.12 92 ALA A O 1
ATOM 697 N N . SER A 1 93 ? -9.957 3.504 13.031 1.00 91.44 93 SER A N 1
ATOM 698 C CA . SER A 1 93 ? -8.937 2.819 13.822 1.00 91.44 93 SER A CA 1
ATOM 699 C C . SER A 1 93 ? -8.119 3.759 14.704 1.00 91.44 93 SER A C 1
ATOM 701 O O . SER A 1 93 ? -7.534 3.284 15.667 1.00 91.44 93 SER A O 1
ATOM 703 N N . ASP A 1 94 ? -8.037 5.058 14.405 1.00 92.00 94 ASP A N 1
ATOM 704 C CA . ASP A 1 94 ? -7.197 5.993 15.161 1.00 92.00 94 ASP A CA 1
ATOM 705 C C . ASP A 1 94 ? -7.735 6.257 16.585 1.00 92.00 94 ASP A C 1
ATOM 707 O O . ASP A 1 94 ? -8.755 6.938 16.742 1.00 92.00 94 ASP A O 1
ATOM 711 N N . PRO A 1 95 ? -7.045 5.790 17.649 1.00 87.31 95 PRO A N 1
ATOM 712 C CA . PRO A 1 95 ? -7.500 5.997 19.020 1.00 87.31 95 PRO A CA 1
ATOM 713 C C . PRO A 1 95 ? -7.475 7.465 19.449 1.00 87.31 95 PRO A C 1
ATOM 715 O O . PRO A 1 95 ? -8.230 7.840 20.341 1.00 87.31 95 PRO A O 1
ATOM 718 N N . ALA A 1 96 ? -6.619 8.294 18.840 1.00 88.25 96 ALA A N 1
ATOM 719 C CA . ALA A 1 96 ? -6.484 9.704 19.205 1.00 88.25 96 ALA A CA 1
ATOM 720 C C . ALA A 1 96 ? -7.699 10.541 18.779 1.00 88.25 96 ALA A C 1
ATOM 722 O O . ALA A 1 96 ? -7.905 11.635 19.292 1.00 88.25 96 ALA A O 1
ATOM 723 N N . GLN A 1 97 ? -8.508 10.027 17.851 1.00 86.75 97 GLN A N 1
ATOM 724 C CA . GLN A 1 97 ? -9.655 10.731 17.281 1.00 86.75 97 GLN A CA 1
ATOM 725 C C . GLN A 1 97 ? -10.991 10.142 17.752 1.00 86.75 97 GLN A C 1
ATOM 727 O O . GLN A 1 97 ? -12.032 10.389 17.143 1.00 86.75 97 GLN A O 1
ATOM 732 N N . ARG A 1 98 ? -10.977 9.342 18.827 1.00 82.12 98 ARG A N 1
ATOM 733 C CA . ARG A 1 98 ? -12.163 8.632 19.323 1.00 82.12 98 ARG A CA 1
ATOM 734 C C . ARG A 1 98 ? -13.274 9.580 19.769 1.00 82.12 98 ARG A C 1
ATOM 736 O O . ARG A 1 98 ? -14.433 9.324 19.453 1.00 82.12 98 ARG A O 1
ATOM 743 N N . ASP A 1 99 ? -12.902 10.663 20.446 1.00 84.81 99 ASP A N 1
ATOM 744 C CA . ASP A 1 99 ? -13.841 11.650 20.995 1.00 84.81 99 ASP A CA 1
ATOM 745 C C . ASP A 1 99 ? -14.398 12.598 19.920 1.00 84.81 99 ASP A C 1
ATOM 747 O O . ASP A 1 99 ? -15.323 13.368 20.166 1.00 84.81 99 ASP A O 1
ATOM 751 N N . VAL A 1 100 ? -13.850 12.527 18.705 1.00 88.50 100 VAL A N 1
ATOM 752 C CA . VAL A 1 100 ? -14.277 13.318 17.554 1.00 88.50 100 VAL A CA 1
ATOM 753 C C . VAL A 1 100 ? -15.311 12.527 16.750 1.00 88.50 100 VAL A C 1
ATOM 755 O O . VAL A 1 100 ? -15.145 11.327 16.486 1.00 88.50 100 VAL A O 1
ATOM 758 N N . ALA A 1 101 ? -16.378 13.210 16.325 1.00 88.62 101 ALA A N 1
ATOM 759 C CA . ALA A 1 101 ? -17.391 12.641 15.438 1.00 88.62 101 ALA A CA 1
ATOM 760 C C . ALA A 1 101 ? -16.741 12.087 14.159 1.00 88.62 101 ALA A C 1
ATOM 762 O O . ALA A 1 101 ? -15.834 12.708 13.605 1.00 88.62 101 ALA A O 1
ATOM 763 N N . PHE A 1 102 ? -17.199 10.927 13.677 1.00 89.00 102 PHE A N 1
ATOM 764 C CA . PHE A 1 102 ? -16.539 10.184 12.595 1.00 89.00 102 PHE A CA 1
ATOM 765 C C . PHE A 1 102 ? -16.273 11.028 11.335 1.00 89.00 102 PHE A C 1
ATOM 767 O O . PHE A 1 102 ? -15.183 10.959 10.760 1.00 89.00 102 PHE A O 1
ATOM 774 N N . ASP A 1 103 ? -17.225 11.882 10.957 1.00 88.12 103 ASP A N 1
ATOM 775 C CA . ASP A 1 103 ? -17.124 12.750 9.778 1.00 88.12 103 ASP A CA 1
ATOM 776 C C . ASP A 1 103 ? -16.009 13.796 9.895 1.00 88.12 103 ASP A C 1
ATOM 778 O O . ASP A 1 103 ? -15.377 14.150 8.898 1.00 88.12 103 ASP A O 1
ATOM 782 N N . GLN A 1 104 ? -15.713 14.232 11.120 1.00 91.06 104 GLN A N 1
ATOM 783 C CA . GLN A 1 1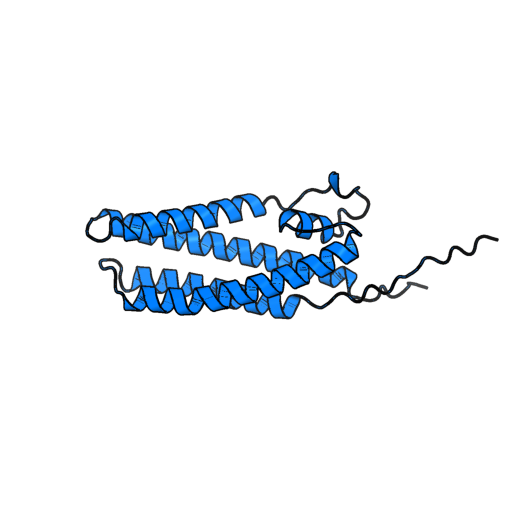04 ? -14.679 15.221 11.428 1.00 91.06 104 GLN A CA 1
ATOM 784 C C . GLN A 1 104 ? -13.290 14.592 11.611 1.00 91.06 104 GLN A C 1
ATOM 786 O O . GLN A 1 104 ? -12.297 15.312 11.708 1.00 91.06 104 GLN A O 1
ATOM 791 N N . ARG A 1 105 ? -13.185 13.256 11.634 1.00 92.69 105 ARG A N 1
ATOM 792 C CA . ARG A 1 105 ? -11.894 12.573 11.773 1.00 92.69 105 ARG A CA 1
ATOM 793 C C . ARG A 1 105 ? -11.040 12.762 10.523 1.00 92.69 105 ARG A C 1
ATOM 795 O O . ARG A 1 105 ? -11.518 12.643 9.391 1.00 92.69 105 ARG A O 1
ATOM 802 N N . ALA A 1 106 ? -9.752 12.991 10.721 1.00 93.38 106 ALA A N 1
ATOM 803 C CA . ALA A 1 106 ? -8.742 13.080 9.684 1.00 93.38 106 ALA A CA 1
ATOM 804 C C . ALA A 1 106 ? -8.209 11.687 9.310 1.00 93.38 106 ALA A C 1
ATOM 806 O O . ALA A 1 106 ? -7.894 10.856 10.165 1.00 93.38 106 ALA A O 1
ATOM 807 N N . ALA A 1 107 ? -8.090 11.434 8.006 1.00 93.94 107 ALA A N 1
ATOM 808 C CA . ALA A 1 107 ? -7.383 10.264 7.493 1.00 93.94 107 ALA A CA 1
ATOM 809 C C . ALA A 1 107 ? -5.864 10.516 7.481 1.00 93.94 107 ALA A C 1
ATOM 811 O O . ALA A 1 107 ? -5.421 11.661 7.561 1.00 93.94 107 ALA A O 1
ATOM 812 N N . SER A 1 108 ? -5.060 9.457 7.337 1.00 93.94 108 SER A N 1
ATOM 813 C CA . SER A 1 108 ? -3.608 9.613 7.193 1.00 93.94 108 SER A CA 1
ATOM 814 C C . SER A 1 108 ? -3.256 10.500 5.995 1.00 93.94 108 SER A C 1
ATOM 816 O O . SER A 1 108 ? -3.733 10.223 4.886 1.00 93.94 108 SER A O 1
ATOM 818 N N . PRO A 1 109 ? -2.352 11.485 6.161 1.00 94.25 109 PRO A N 1
ATOM 819 C CA . PRO A 1 109 ? -1.862 12.289 5.046 1.00 94.25 109 PRO A CA 1
ATOM 820 C C . PRO A 1 109 ? -1.086 11.450 4.021 1.00 94.25 109 PRO A C 1
ATOM 822 O O . PRO A 1 109 ? -0.920 11.886 2.890 1.00 94.25 109 PRO A O 1
ATOM 825 N N . LEU A 1 110 ? -0.650 10.236 4.383 1.00 94.94 110 LEU A N 1
ATOM 826 C CA . LEU A 1 110 ? 0.133 9.346 3.521 1.00 94.94 110 LEU A CA 1
ATOM 827 C C . LEU A 1 110 ? -0.712 8.477 2.581 1.00 94.94 110 LEU A C 1
ATOM 829 O O . LEU A 1 110 ? -0.160 7.873 1.665 1.00 94.94 110 LEU A O 1
ATOM 833 N N . ILE A 1 111 ? -2.040 8.435 2.744 1.00 94.38 111 ILE A N 1
ATOM 834 C CA . ILE A 1 111 ? -2.902 7.643 1.848 1.00 94.38 111 ILE A CA 1
ATOM 835 C C . ILE A 1 111 ? -2.889 8.208 0.424 1.00 94.38 111 ILE A C 1
ATOM 837 O O . ILE A 1 111 ? -2.818 7.443 -0.533 1.00 94.38 111 ILE A O 1
ATOM 841 N N . LYS A 1 112 ? -2.933 9.535 0.263 1.00 95.44 112 LYS A N 1
ATOM 842 C CA . LYS A 1 112 ? -2.882 10.173 -1.062 1.00 95.44 112 LYS A CA 1
ATOM 843 C C . LYS A 1 112 ? -1.523 9.984 -1.755 1.00 95.44 112 LYS A C 1
ATOM 845 O O . LYS A 1 112 ? -1.529 9.513 -2.887 1.00 95.44 112 LYS A O 1
ATOM 850 N N . PRO A 1 113 ? -0.379 10.251 -1.096 1.00 96.44 113 PRO A N 1
ATOM 851 C CA . PRO A 1 113 ? 0.939 9.901 -1.620 1.00 96.44 113 PRO A CA 1
ATOM 852 C C . PRO A 1 113 ? 1.058 8.436 -2.040 1.00 96.44 113 PRO A C 1
ATOM 854 O O . PRO A 1 113 ? 1.568 8.165 -3.118 1.00 96.44 113 PRO A O 1
ATOM 857 N N . TRP A 1 114 ? 0.535 7.500 -1.242 1.00 95.44 114 TRP A N 1
ATOM 858 C CA . TRP A 1 114 ? 0.523 6.081 -1.605 1.00 95.44 114 TRP A CA 1
ATOM 859 C C . TRP A 1 114 ? -0.263 5.822 -2.897 1.00 95.44 114 TRP A C 1
ATOM 861 O O . TRP A 1 114 ? 0.247 5.168 -3.802 1.00 95.44 114 TRP A O 1
ATOM 871 N N . GLN A 1 115 ? -1.477 6.372 -3.008 1.00 95.19 115 GLN A N 1
ATOM 872 C CA . GLN A 1 115 ? -2.298 6.247 -4.216 1.00 95.19 115 GLN A CA 1
ATOM 873 C C . GLN A 1 115 ? -1.590 6.821 -5.447 1.00 95.19 115 GLN A C 1
ATOM 875 O O . GLN A 1 115 ? -1.625 6.207 -6.508 1.00 95.19 115 GLN A O 1
ATOM 880 N N . TYR A 1 116 ? -0.930 7.973 -5.312 1.00 96.31 116 TYR A N 1
ATOM 881 C CA . TYR A 1 116 ? -0.185 8.581 -6.412 1.00 96.31 116 TYR A CA 1
ATOM 882 C C . TYR A 1 116 ? 1.063 7.786 -6.787 1.00 96.31 116 TYR A C 1
ATOM 884 O O . TYR A 1 116 ? 1.295 7.595 -7.973 1.00 96.31 116 TYR A O 1
ATOM 892 N N . ALA A 1 117 ? 1.819 7.271 -5.815 1.00 94.31 117 ALA A N 1
ATOM 893 C CA . ALA A 1 117 ? 2.968 6.408 -6.083 1.00 94.31 117 ALA A CA 1
ATOM 894 C C . ALA A 1 117 ? 2.545 5.127 -6.818 1.00 94.31 117 ALA A C 1
ATOM 896 O O . ALA A 1 117 ? 3.181 4.735 -7.789 1.00 94.31 117 ALA A O 1
ATOM 897 N N . PHE A 1 118 ? 1.429 4.518 -6.405 1.00 93.12 118 PHE A N 1
ATOM 898 C CA . PHE A 1 118 ? 0.877 3.341 -7.071 1.00 93.12 118 PHE A CA 1
ATOM 899 C C . PHE A 1 118 ? 0.406 3.645 -8.501 1.00 93.12 118 PHE A C 1
ATOM 901 O O . PHE A 1 118 ? 0.721 2.903 -9.423 1.00 93.12 118 PHE A O 1
ATOM 908 N N . LEU A 1 119 ? -0.317 4.749 -8.711 1.00 96.06 119 LEU A N 1
ATOM 909 C CA . LEU A 1 119 ? -0.748 5.155 -10.053 1.00 96.06 119 LEU A CA 1
ATOM 910 C C . LEU A 1 119 ? 0.437 5.513 -10.959 1.00 96.06 119 LEU A C 1
ATOM 912 O O . LEU A 1 119 ? 0.412 5.185 -12.140 1.00 96.06 119 LEU A O 1
ATOM 916 N N . ALA A 1 120 ? 1.467 6.162 -10.412 1.00 94.12 120 ALA A N 1
ATOM 917 C CA . ALA A 1 120 ? 2.692 6.475 -11.138 1.00 94.12 120 ALA A CA 1
ATOM 918 C C . ALA A 1 120 ? 3.445 5.203 -11.544 1.00 94.12 120 ALA A C 1
ATOM 920 O O . ALA A 1 120 ? 3.867 5.113 -12.690 1.00 94.12 120 ALA A O 1
ATOM 921 N N . MET A 1 121 ? 3.543 4.213 -10.648 1.00 93.44 121 MET A N 1
ATOM 922 C CA . MET A 1 121 ? 4.106 2.890 -10.945 1.00 93.44 121 MET A CA 1
ATOM 923 C C . MET A 1 121 ? 3.366 2.231 -12.114 1.00 93.44 121 MET A C 1
ATOM 925 O O . MET A 1 121 ? 3.977 1.955 -13.136 1.00 93.44 121 MET A O 1
ATOM 929 N N . VAL A 1 122 ? 2.035 2.104 -12.025 1.00 91.44 122 VAL A N 1
ATOM 930 C CA . VAL A 1 122 ? 1.217 1.505 -13.098 1.00 91.44 122 VAL A CA 1
ATOM 931 C C . VAL A 1 122 ? 1.375 2.256 -14.423 1.00 91.44 122 VAL A C 1
ATOM 933 O O . VAL A 1 122 ? 1.440 1.642 -15.484 1.00 91.44 122 VAL A O 1
ATOM 936 N N . LEU A 1 123 ? 1.437 3.590 -14.389 1.00 93.69 123 LEU A N 1
ATOM 937 C CA . LEU A 1 123 ? 1.663 4.386 -15.593 1.00 93.69 123 LEU A CA 1
ATOM 938 C C . LEU A 1 123 ? 3.053 4.126 -16.191 1.00 93.69 123 LEU A C 1
ATOM 940 O O . LEU A 1 123 ? 3.167 4.020 -17.410 1.00 93.69 123 LEU A O 1
ATOM 944 N N . CYS A 1 124 ? 4.089 4.019 -15.357 1.00 90.75 124 CYS A N 1
ATOM 945 C CA . CYS A 1 124 ? 5.437 3.697 -15.815 1.00 90.75 124 CYS A CA 1
ATOM 946 C C . CYS A 1 124 ? 5.492 2.295 -16.431 1.00 90.75 124 CYS A C 1
ATOM 948 O O . CYS A 1 124 ? 6.026 2.180 -17.525 1.00 90.75 124 CYS A O 1
ATOM 950 N N . ASP A 1 125 ? 4.856 1.287 -15.823 1.00 87.56 125 ASP A N 1
ATOM 951 C CA . ASP A 1 125 ? 4.772 -0.080 -16.374 1.00 87.56 125 ASP A CA 1
ATOM 952 C C . ASP A 1 125 ? 4.102 -0.108 -17.759 1.00 87.56 125 ASP A C 1
ATOM 954 O O . ASP A 1 125 ? 4.538 -0.804 -18.683 1.00 87.56 125 ASP A O 1
ATOM 958 N N . VAL A 1 126 ? 3.028 0.672 -17.936 1.00 89.44 126 VAL A N 1
ATOM 959 C CA . VAL A 1 126 ? 2.346 0.797 -19.233 1.00 89.44 126 VAL A CA 1
ATOM 960 C C . VAL A 1 126 ? 3.261 1.455 -20.266 1.00 89.44 126 VAL A C 1
ATOM 962 O O . VAL A 1 126 ? 3.342 0.984 -21.398 1.00 89.44 126 VAL A O 1
ATOM 965 N N . LEU A 1 127 ? 3.956 2.535 -19.8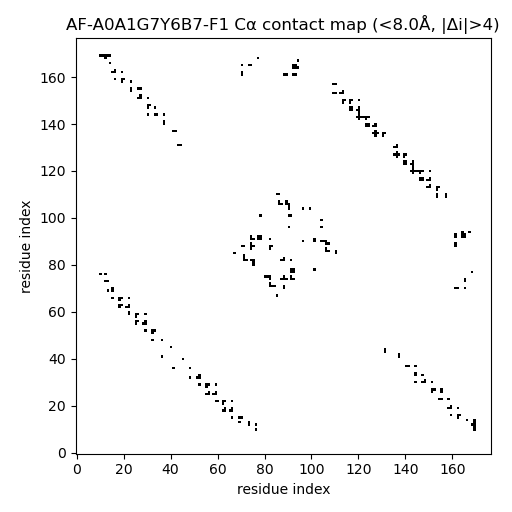99 1.00 89.62 127 LEU A N 1
ATOM 966 C CA . LEU A 1 127 ? 4.870 3.236 -20.805 1.00 89.62 127 LEU A CA 1
ATOM 967 C C . LEU A 1 127 ? 6.094 2.387 -21.155 1.00 89.62 127 LEU A C 1
ATOM 969 O O . LEU A 1 127 ? 6.494 2.369 -22.314 1.00 89.62 127 LEU A O 1
ATOM 973 N N . GLU A 1 128 ? 6.639 1.650 -20.190 1.00 85.88 128 GLU A N 1
ATOM 974 C CA . GLU A 1 128 ? 7.697 0.661 -20.387 1.00 85.88 128 GLU A CA 1
ATOM 975 C C . GLU A 1 128 ? 7.281 -0.379 -21.433 1.00 85.88 128 GLU A C 1
ATOM 977 O O . GLU A 1 128 ? 7.986 -0.580 -22.422 1.00 85.88 128 GLU A O 1
ATOM 982 N N . SER A 1 129 ? 6.085 -0.955 -21.277 1.00 84.19 129 SER A N 1
ATOM 983 C CA . SER A 1 129 ? 5.537 -1.952 -22.206 1.00 84.19 129 SER A CA 1
ATOM 984 C C . SER A 1 129 ? 5.341 -1.407 -23.627 1.00 84.19 129 SER A C 1
ATOM 986 O O . SER A 1 129 ? 5.504 -2.138 -24.601 1.00 84.19 129 SER A O 1
ATOM 988 N N . LEU A 1 130 ? 4.985 -0.126 -23.768 1.00 87.25 130 LEU A N 1
ATOM 989 C CA . LEU A 1 130 ? 4.769 0.524 -25.069 1.00 87.25 130 LEU A CA 1
ATOM 990 C C . LEU A 1 130 ? 6.068 0.966 -25.762 1.00 87.25 130 LEU A C 1
ATOM 992 O O . LEU A 1 130 ? 6.057 1.211 -26.967 1.00 87.25 130 LEU A O 1
ATOM 996 N N . LEU A 1 131 ? 7.165 1.110 -25.015 1.00 87.25 131 LEU A N 1
ATOM 997 C CA . LEU A 1 131 ? 8.417 1.730 -25.467 1.00 87.25 131 LEU A CA 1
ATOM 998 C C . LEU A 1 131 ? 9.613 0.769 -25.441 1.00 87.25 131 LEU A C 1
ATOM 1000 O O . LEU A 1 131 ? 10.756 1.227 -25.485 1.00 87.25 131 LEU A O 1
ATOM 1004 N N . LEU A 1 132 ? 9.345 -0.537 -25.400 1.00 82.19 132 LEU A N 1
ATOM 1005 C CA . LEU A 1 132 ? 10.310 -1.615 -25.159 1.00 82.19 132 LEU A CA 1
ATOM 1006 C C . LEU A 1 132 ? 11.528 -1.593 -26.106 1.00 82.19 132 LEU A C 1
ATOM 1008 O O . LEU A 1 132 ? 12.649 -1.816 -25.666 1.00 82.19 132 LEU A O 1
ATOM 1012 N N . ASP A 1 133 ? 11.336 -1.217 -27.375 1.00 82.56 133 ASP A N 1
ATOM 1013 C CA . ASP A 1 133 ? 12.406 -1.156 -28.389 1.00 82.56 133 ASP A CA 1
ATOM 1014 C C . ASP A 1 133 ? 13.120 0.210 -28.470 1.00 82.56 133 ASP A C 1
ATOM 1016 O O . ASP A 1 133 ? 13.862 0.494 -29.414 1.00 82.56 133 ASP A O 1
ATOM 1020 N N . THR A 1 134 ? 12.876 1.107 -27.513 1.00 85.94 134 THR A N 1
ATOM 1021 C CA . THR A 1 134 ? 13.393 2.482 -27.535 1.00 85.94 134 THR A CA 1
ATOM 1022 C C . THR A 1 134 ? 14.314 2.756 -26.345 1.00 85.94 134 THR A C 1
ATOM 1024 O O . THR A 1 134 ? 14.154 2.154 -25.285 1.00 85.94 134 THR A O 1
ATOM 1027 N N . PRO A 1 135 ? 15.227 3.744 -26.430 1.00 84.44 135 PRO A N 1
ATOM 1028 C CA . PRO A 1 135 ? 16.039 4.148 -25.277 1.00 84.44 135 PRO A CA 1
ATOM 1029 C C . PRO A 1 135 ? 15.206 4.687 -24.099 1.00 84.44 135 PRO A C 1
ATOM 1031 O O . PRO A 1 135 ? 15.721 4.801 -22.988 1.00 84.44 135 PRO A O 1
ATOM 1034 N N . LEU A 1 136 ? 13.924 5.013 -24.317 1.00 87.06 136 LEU A N 1
ATOM 1035 C CA . LEU A 1 136 ? 13.012 5.434 -23.254 1.00 87.06 136 LEU A CA 1
ATOM 1036 C C . LEU A 1 136 ? 12.592 4.273 -22.343 1.00 87.06 136 LEU A C 1
ATOM 1038 O O . LEU A 1 136 ? 12.222 4.539 -21.201 1.00 87.06 136 LEU A O 1
ATOM 1042 N N . TYR A 1 137 ? 12.709 3.018 -22.795 1.00 86.00 137 TYR A N 1
ATOM 1043 C CA . TYR A 1 137 ? 12.469 1.825 -21.976 1.00 86.00 137 TYR A CA 1
ATOM 1044 C C . TYR A 1 137 ? 13.223 1.895 -20.645 1.00 86.00 137 TYR A C 1
ATOM 1046 O O . TYR A 1 137 ? 12.622 1.808 -19.580 1.00 86.00 137 TYR A O 1
ATOM 1054 N N . VAL A 1 138 ? 14.529 2.170 -20.703 1.00 85.75 138 VAL A N 1
ATOM 1055 C CA . VAL A 1 138 ? 15.407 2.226 -19.524 1.00 85.75 138 VAL A CA 1
ATOM 1056 C C . VAL A 1 138 ? 14.927 3.267 -18.512 1.00 85.75 138 VAL A C 1
ATOM 1058 O O . VAL A 1 138 ? 14.946 3.036 -17.301 1.00 85.75 138 VAL A O 1
ATOM 1061 N N . VAL A 1 139 ? 14.478 4.423 -19.010 1.00 89.75 139 VAL A N 1
ATOM 1062 C CA . VAL A 1 139 ? 13.975 5.517 -18.174 1.00 89.75 139 VAL A CA 1
ATOM 1063 C C . VAL A 1 139 ? 12.701 5.080 -17.458 1.00 89.75 139 VAL A C 1
ATOM 1065 O O . VAL A 1 139 ? 12.605 5.244 -16.242 1.00 89.75 139 VAL A O 1
ATOM 1068 N N . PHE A 1 140 ? 11.743 4.502 -18.185 1.00 89.44 140 PHE A N 1
ATOM 1069 C CA . PHE A 1 140 ? 10.467 4.088 -17.606 1.00 89.44 140 PHE A CA 1
ATOM 1070 C C . PHE A 1 140 ? 10.585 2.859 -16.706 1.00 89.44 140 PHE A C 1
ATOM 1072 O O . PHE A 1 140 ? 9.965 2.869 -15.649 1.00 89.44 140 PHE A O 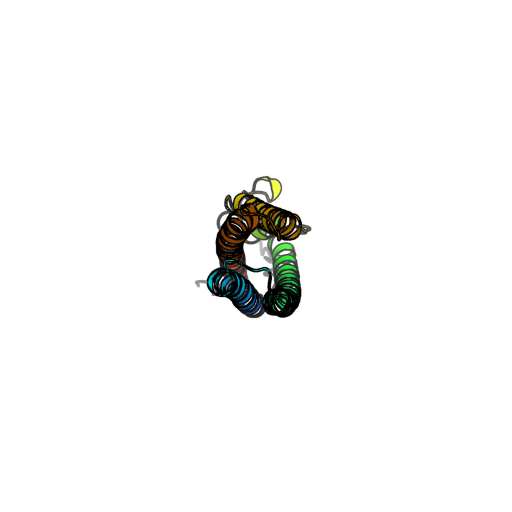1
ATOM 1079 N N . SER A 1 141 ? 11.453 1.898 -17.026 1.00 86.94 141 SER A N 1
ATOM 1080 C CA . SER A 1 141 ? 11.748 0.754 -16.153 1.00 86.94 141 SER A CA 1
ATOM 1081 C C . SER A 1 141 ? 12.374 1.208 -14.827 1.00 86.94 141 SER A C 1
ATOM 1083 O O . SER A 1 141 ? 11.924 0.838 -13.742 1.00 86.94 141 SER A O 1
ATOM 1085 N N . THR A 1 142 ? 13.342 2.134 -14.878 1.00 90.06 142 THR A N 1
ATOM 1086 C CA . THR A 1 142 ? 13.952 2.700 -13.659 1.00 90.06 142 THR A CA 1
ATOM 1087 C C . THR A 1 142 ? 12.935 3.490 -12.827 1.00 90.06 142 THR A C 1
ATOM 1089 O O . THR A 1 142 ? 12.892 3.362 -11.599 1.00 90.06 142 THR A O 1
ATOM 1092 N N . LEU A 1 143 ? 12.108 4.316 -13.480 1.00 92.12 143 LEU A N 1
ATOM 1093 C CA . LEU A 1 143 ? 11.062 5.090 -12.809 1.00 92.12 143 LEU A CA 1
ATOM 1094 C C . LEU A 1 143 ? 9.982 4.190 -12.210 1.00 92.12 143 LEU A C 1
ATOM 1096 O O . LEU A 1 143 ? 9.546 4.461 -11.088 1.00 92.12 143 LEU A O 1
ATOM 1100 N N . SER A 1 144 ? 9.583 3.126 -12.910 1.00 91.06 144 SER A N 1
ATOM 1101 C CA . SER A 1 144 ? 8.607 2.166 -12.401 1.00 91.06 144 SER A CA 1
ATOM 1102 C C . SER A 1 144 ? 9.125 1.498 -11.136 1.00 91.06 144 SER A C 1
ATOM 1104 O O . SER A 1 144 ? 8.473 1.573 -10.096 1.00 91.06 144 SER A O 1
ATOM 1106 N N . THR A 1 145 ? 10.357 0.988 -11.159 1.00 91.69 145 THR A N 1
ATOM 1107 C CA . THR A 1 145 ? 10.997 0.373 -9.989 1.00 91.69 145 THR A CA 1
ATOM 1108 C C . THR A 1 145 ? 11.112 1.338 -8.806 1.00 91.69 145 THR A C 1
ATOM 1110 O O . THR A 1 145 ? 10.809 0.973 -7.665 1.00 91.69 145 THR A O 1
ATOM 1113 N N . ALA A 1 146 ? 11.470 2.603 -9.046 1.00 94.69 146 ALA A N 1
ATOM 1114 C CA . ALA A 1 146 ? 11.480 3.619 -7.992 1.00 94.69 146 ALA A CA 1
ATOM 1115 C C . ALA A 1 146 ? 10.073 3.874 -7.413 1.00 94.69 146 ALA A C 1
ATOM 1117 O O . ALA A 1 146 ? 9.905 3.973 -6.191 1.00 94.69 146 ALA A O 1
ATOM 1118 N N . CYS A 1 147 ? 9.049 3.943 -8.268 1.00 93.94 147 CYS A N 1
ATOM 1119 C CA . CYS A 1 147 ? 7.660 4.092 -7.843 1.00 93.94 147 CYS A CA 1
ATOM 1120 C C . CYS A 1 147 ? 7.156 2.853 -7.091 1.00 93.94 147 CYS A C 1
ATOM 1122 O O . CYS A 1 147 ? 6.464 3.013 -6.086 1.00 93.94 147 CYS A O 1
ATOM 1124 N N . ALA A 1 148 ? 7.541 1.646 -7.509 1.00 92.56 148 ALA A N 1
ATOM 1125 C CA . ALA A 1 148 ? 7.197 0.388 -6.856 1.00 92.56 148 ALA A CA 1
ATOM 1126 C C . ALA A 1 148 ? 7.737 0.341 -5.425 1.00 92.56 148 ALA A C 1
ATOM 1128 O O . ALA A 1 148 ? 6.985 0.053 -4.493 1.00 92.56 148 ALA A O 1
ATOM 1129 N N . LEU A 1 149 ? 8.999 0.733 -5.214 1.00 95.88 149 LEU A N 1
ATOM 1130 C CA . LEU A 1 149 ? 9.582 0.869 -3.876 1.00 95.88 149 LEU A CA 1
ATOM 1131 C C . LEU A 1 149 ? 8.821 1.890 -3.019 1.00 95.88 149 LEU A C 1
ATOM 1133 O O . LEU A 1 149 ? 8.486 1.608 -1.866 1.00 95.88 149 LEU A O 1
ATOM 1137 N N . GLY A 1 150 ? 8.516 3.064 -3.579 1.00 96.44 150 GLY A N 1
ATOM 1138 C CA . GLY A 1 150 ? 7.762 4.107 -2.881 1.00 96.44 150 GLY A CA 1
ATOM 1139 C C . GLY A 1 150 ? 6.348 3.658 -2.498 1.00 96.44 150 GLY A C 1
ATOM 1140 O O . GLY A 1 150 ? 5.922 3.822 -1.350 1.00 96.44 150 GLY A O 1
ATOM 1141 N N . ALA A 1 151 ? 5.629 3.042 -3.436 1.00 95.69 151 ALA A N 1
ATOM 1142 C CA . ALA A 1 151 ? 4.287 2.514 -3.233 1.00 95.69 151 ALA A CA 1
ATOM 1143 C C . ALA A 1 151 ? 4.286 1.379 -2.202 1.00 95.69 151 ALA A C 1
ATOM 1145 O O . ALA A 1 151 ? 3.457 1.393 -1.289 1.00 95.69 151 ALA A O 1
ATOM 1146 N N . ALA A 1 152 ? 5.236 0.445 -2.295 1.00 96.56 152 ALA A N 1
ATOM 1147 C CA . ALA A 1 152 ? 5.395 -0.662 -1.360 1.00 96.56 152 ALA A CA 1
ATOM 1148 C C . ALA A 1 152 ? 5.698 -0.173 0.061 1.00 96.56 152 ALA A C 1
ATOM 1150 O O . ALA A 1 152 ? 5.025 -0.582 1.007 1.00 96.56 152 ALA A O 1
ATOM 1151 N N . ALA A 1 153 ? 6.649 0.750 0.225 1.00 97.44 153 ALA A N 1
ATOM 1152 C CA . ALA A 1 153 ? 7.003 1.301 1.531 1.00 97.44 153 ALA A CA 1
ATOM 1153 C C . ALA A 1 153 ? 5.808 1.999 2.200 1.00 97.44 153 ALA A C 1
ATOM 1155 O O . ALA A 1 153 ? 5.514 1.757 3.375 1.00 97.44 153 ALA A O 1
ATOM 1156 N N . LEU A 1 154 ? 5.077 2.826 1.446 1.00 97.75 154 LEU A N 1
ATOM 1157 C CA . LEU A 1 154 ? 3.892 3.515 1.953 1.00 97.75 154 LEU A CA 1
ATOM 1158 C C . LEU A 1 154 ? 2.747 2.539 2.263 1.00 97.75 154 LEU A C 1
ATOM 1160 O O . LEU A 1 154 ? 2.107 2.674 3.308 1.00 97.75 154 LEU A O 1
ATOM 1164 N N . ALA A 1 155 ? 2.511 1.539 1.409 1.00 96.81 155 ALA A N 1
ATOM 1165 C CA . ALA A 1 155 ? 1.515 0.497 1.649 1.00 96.81 155 ALA A CA 1
ATOM 1166 C C . ALA A 1 155 ? 1.824 -0.270 2.940 1.00 96.81 155 ALA A C 1
ATOM 1168 O O . ALA A 1 155 ? 0.967 -0.371 3.821 1.00 96.81 155 ALA A O 1
ATOM 1169 N N . CYS A 1 156 ? 3.065 -0.735 3.098 1.00 97.56 156 CYS A N 1
ATOM 1170 C CA . CYS A 1 156 ? 3.512 -1.443 4.291 1.00 97.56 156 CYS A CA 1
ATOM 1171 C C . CYS A 1 156 ? 3.373 -0.581 5.547 1.00 97.56 156 CYS A C 1
ATOM 1173 O O . CYS A 1 156 ? 2.848 -1.043 6.561 1.00 97.56 156 CYS A O 1
ATOM 1175 N N . PHE A 1 157 ? 3.751 0.698 5.480 1.00 97.25 157 PHE A N 1
ATOM 1176 C CA . PHE A 1 157 ? 3.560 1.622 6.593 1.00 97.25 157 PHE A CA 1
ATOM 1177 C C . PHE A 1 157 ? 2.081 1.756 6.986 1.00 97.25 157 PHE A C 1
ATOM 1179 O O . PHE A 1 157 ? 1.747 1.666 8.169 1.00 97.25 157 PHE A O 1
ATOM 1186 N N . LEU A 1 158 ? 1.183 1.950 6.015 1.00 96.81 158 LEU A N 1
ATOM 1187 C CA . LEU A 1 158 ? -0.253 2.083 6.273 1.00 96.81 158 LEU A CA 1
ATOM 1188 C C . LEU A 1 158 ? -0.836 0.799 6.881 1.00 96.81 158 LEU A C 1
ATOM 1190 O O . LEU A 1 158 ? -1.539 0.879 7.892 1.00 96.81 158 LEU A O 1
ATOM 1194 N N . ILE A 1 159 ? -0.498 -0.368 6.322 1.00 96.56 159 ILE A N 1
ATOM 1195 C CA . ILE A 1 159 ? -0.927 -1.685 6.818 1.00 96.56 159 ILE A CA 1
ATOM 1196 C C . ILE A 1 159 ? -0.473 -1.893 8.261 1.00 96.56 159 ILE A C 1
ATOM 1198 O O . ILE A 1 159 ? -1.283 -2.221 9.135 1.00 96.56 159 ILE A O 1
ATOM 1202 N N . PHE A 1 160 ? 0.812 -1.657 8.529 1.00 96.31 160 PHE A N 1
ATOM 1203 C CA . PHE A 1 160 ? 1.393 -1.783 9.859 1.00 96.31 160 PHE A CA 1
ATOM 1204 C C . PHE A 1 160 ? 0.691 -0.869 10.866 1.00 96.31 160 PHE A C 1
ATOM 1206 O O . PHE A 1 160 ? 0.266 -1.316 11.934 1.00 96.31 160 PHE A O 1
ATOM 1213 N N . ARG A 1 161 ? 0.526 0.412 10.518 1.00 95.44 161 ARG A N 1
ATOM 1214 C CA . ARG A 1 161 ? -0.071 1.412 11.408 1.00 95.44 161 ARG A CA 1
ATOM 1215 C C . ARG A 1 161 ? -1.523 1.097 11.729 1.00 95.44 161 ARG A C 1
ATOM 1217 O O . ARG A 1 161 ? -1.880 1.144 12.904 1.00 95.44 161 ARG A O 1
ATOM 1224 N N . ILE A 1 162 ? -2.333 0.754 10.731 1.00 94.75 162 ILE A N 1
ATOM 1225 C CA . ILE A 1 162 ? -3.735 0.369 10.942 1.00 94.75 162 ILE A CA 1
ATOM 1226 C C . ILE A 1 162 ? -3.811 -0.868 11.841 1.00 94.75 162 ILE A C 1
ATOM 1228 O O . ILE A 1 162 ? -4.544 -0.858 12.827 1.00 94.75 162 ILE A O 1
ATOM 1232 N N . SER A 1 163 ? -3.006 -1.896 11.562 1.00 93.38 163 SER A N 1
ATOM 1233 C CA . SER A 1 163 ? -3.014 -3.138 12.347 1.00 93.38 163 SER A CA 1
ATOM 1234 C C . SER A 1 163 ? -2.641 -2.891 13.817 1.00 93.38 163 SER A C 1
ATOM 1236 O O . SER A 1 163 ? -3.281 -3.424 14.721 1.00 93.38 163 SER A O 1
ATOM 1238 N N . LEU A 1 164 ? -1.653 -2.024 14.074 1.00 91.50 164 LEU A N 1
ATOM 1239 C CA . LEU A 1 164 ? -1.240 -1.634 15.428 1.00 91.50 164 LEU A CA 1
ATOM 1240 C C . LEU A 1 164 ? -2.319 -0.810 16.143 1.00 91.50 164 LEU A C 1
ATOM 1242 O O . LEU A 1 164 ? -2.579 -1.014 17.328 1.00 91.50 164 LEU A O 1
ATOM 1246 N N . MET A 1 165 ? -2.956 0.119 15.429 1.00 91.75 165 MET A N 1
ATOM 1247 C CA . MET A 1 165 ? -4.053 0.925 15.962 1.00 91.75 165 MET A CA 1
ATOM 1248 C C . MET A 1 165 ? -5.228 0.049 16.412 1.00 91.75 165 MET A C 1
ATOM 1250 O O . MET A 1 165 ? -5.685 0.185 17.546 1.00 91.75 165 MET A O 1
ATOM 1254 N N . GLN A 1 166 ? -5.649 -0.904 15.578 1.00 89.81 166 GLN A N 1
ATOM 1255 C CA . GLN A 1 166 ? -6.759 -1.811 15.885 1.00 89.81 166 GLN A CA 1
ATOM 1256 C C . GLN A 1 166 ? -6.454 -2.763 17.048 1.00 89.81 166 GLN A C 1
ATOM 1258 O O . GLN A 1 166 ? -7.336 -3.042 17.858 1.00 89.81 166 GLN A O 1
ATOM 1263 N N . GLN A 1 167 ? -5.197 -3.193 17.207 1.00 86.56 167 GLN A N 1
ATOM 1264 C CA . GLN A 1 167 ? -4.783 -4.040 18.330 1.00 86.56 167 GLN A CA 1
ATOM 1265 C C . GLN A 1 167 ? -5.096 -3.407 19.695 1.00 86.56 167 GLN A C 1
ATOM 1267 O O . GLN A 1 167 ? -5.437 -4.1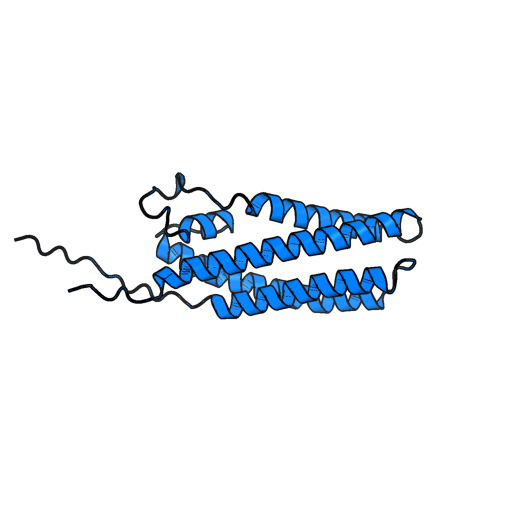14 20.641 1.00 86.56 167 GLN A O 1
ATOM 1272 N N . ARG A 1 168 ? -5.021 -2.075 19.814 1.00 83.44 168 ARG A N 1
ATOM 1273 C CA . ARG A 1 168 ? -5.300 -1.371 21.078 1.00 83.44 168 ARG A CA 1
ATOM 1274 C C . ARG A 1 168 ? -6.746 -1.529 21.551 1.00 83.44 168 ARG A C 1
ATOM 1276 O O . ARG A 1 168 ? -7.002 -1.335 22.734 1.00 83.44 168 ARG A O 1
ATOM 1283 N N . PHE A 1 169 ? -7.660 -1.882 20.649 1.00 79.12 169 PHE A N 1
ATOM 1284 C CA . PHE A 1 169 ? -9.065 -2.132 20.965 1.00 79.12 169 PHE A CA 1
ATOM 1285 C C . PHE A 1 169 ? -9.355 -3.605 21.273 1.00 79.12 169 PHE A C 1
ATOM 1287 O O . PHE A 1 169 ? -10.332 -3.888 21.954 1.00 79.12 169 PHE A O 1
ATOM 1294 N N . ALA A 1 170 ? -8.509 -4.533 20.811 1.00 69.56 170 ALA A N 1
ATOM 1295 C CA . ALA A 1 170 ? -8.672 -5.969 21.050 1.00 69.56 170 ALA A CA 1
ATOM 1296 C C . ALA A 1 170 ? -8.195 -6.413 22.449 1.00 69.56 170 ALA A C 1
ATOM 1298 O O . ALA A 1 170 ? -8.575 -7.476 22.934 1.00 69.56 170 ALA A O 1
ATOM 1299 N N . VAL A 1 171 ? -7.348 -5.622 23.119 1.00 63.25 171 VAL A N 1
ATOM 1300 C CA . VAL A 1 171 ? -6.845 -5.953 24.463 1.00 63.25 171 VAL A CA 1
ATOM 1301 C C . VAL A 1 171 ? -7.894 -5.575 25.521 1.00 63.25 171 VAL A C 1
ATOM 1303 O O . VAL A 1 171 ? -8.316 -4.416 25.546 1.00 63.25 171 VAL A O 1
ATOM 1306 N N . PRO A 1 172 ? -8.272 -6.481 26.449 1.00 56.12 172 PRO A N 1
ATOM 1307 C CA . PRO A 1 172 ? -9.144 -6.129 27.562 1.00 56.12 172 PRO A CA 1
ATOM 1308 C C . PRO A 1 172 ? -8.508 -4.993 28.366 1.00 56.12 172 PRO A C 1
ATOM 1310 O O . PRO A 1 172 ? -7.415 -5.145 28.921 1.00 56.12 172 PRO A O 1
ATOM 1313 N N . GLN A 1 173 ? -9.181 -3.845 28.449 1.00 55.19 173 GLN A N 1
ATOM 1314 C CA . GLN A 1 173 ? -8.778 -2.784 29.366 1.00 55.19 173 GLN A CA 1
ATOM 1315 C C . GLN A 1 173 ? -8.891 -3.341 30.787 1.00 55.19 173 GLN A C 1
ATOM 1317 O O . GLN A 1 173 ? -9.988 -3.528 31.316 1.00 55.19 173 GLN A O 1
ATOM 1322 N N . ARG A 1 174 ? -7.750 -3.664 31.407 1.00 49.19 174 ARG A N 1
ATOM 1323 C CA . ARG A 1 174 ? -7.696 -4.095 32.805 1.00 49.19 174 ARG A CA 1
ATOM 1324 C C . ARG A 1 174 ? -8.237 -2.932 33.638 1.00 49.19 174 ARG A C 1
ATOM 1326 O O . ARG A 1 174 ? -7.529 -1.942 33.808 1.00 49.19 174 ARG A O 1
ATOM 1333 N N . LYS A 1 175 ? -9.496 -3.024 34.097 1.00 48.12 175 LYS A N 1
ATOM 1334 C CA . LYS A 1 175 ? -10.126 -2.027 34.980 1.00 48.12 175 LYS A CA 1
ATOM 1335 C C . LYS A 1 175 ? -9.148 -1.737 36.120 1.00 48.12 175 LYS A C 1
ATOM 1337 O O . LYS A 1 175 ? -8.892 -2.618 36.942 1.00 48.12 175 LYS A O 1
ATOM 1342 N N . ARG A 1 176 ? -8.550 -0.538 36.131 1.00 49.91 176 ARG A N 1
ATOM 1343 C CA . ARG A 1 176 ? -7.832 -0.036 37.306 1.00 49.91 176 ARG A CA 1
ATOM 1344 C C . ARG A 1 176 ? -8.886 0.083 38.406 1.00 49.91 176 ARG A C 1
ATOM 1346 O O . ARG A 1 176 ? -9.819 0.867 38.259 1.00 49.91 176 ARG A O 1
ATOM 1353 N N . ARG A 1 177 ? -8.784 -0.800 39.400 1.00 41.50 177 ARG A N 1
ATOM 1354 C CA . ARG A 1 177 ? -9.476 -0.663 40.683 1.00 41.50 177 ARG A CA 1
ATOM 1355 C C . ARG A 1 177 ? -8.894 0.514 41.445 1.00 41.50 177 ARG A C 1
ATOM 1357 O O . ARG A 1 177 ? -7.668 0.726 41.301 1.00 41.50 177 ARG A O 1
#

Nearest PDB structures (foldseek):
  7w9u-assembly3_C  TM=6.457E-01  e=4.322E-01  Homo sapiens
  6pw8-assembly1_A  TM=6.626E-01  e=8.895E-01  Homo sapiens
  1ow6-assembly3_C-3  TM=6.266E-01  e=1.307E+00  Homo sapiens
  5f28-assembly3_G  TM=6.090E-01  e=1.745E+00  Mus musculus
  1k05-assembly2_B  TM=5.781E-01  e=2.564E+00  Homo sapiens

Radius of gyration: 20.55 Å; Cα contacts (8 Å, |Δi|>4): 180; chains: 1; bounding box: 49×30×70 Å

Organism: NCBI:txid200378

Secondary structure (DSSP, 8-state):
----------------HHHHHHHHHHHHHHHHHHHHHHHHTTTS--HHHHHHHHHHHHHHHHHHHHHHHHHHHHHHHHHTS---SHHHHHHHH-GGGTTS-GGGPPPPTTHHHHHHHHHHHHHHHHHHHHSTTSTHHHHHHHHHHHHHHHHHHHHHHHHHHHHHHHHHHHS------

Mean predicted aligned error: 7.3 Å

Solvent-accessible surface area (backbone atoms only — not comparable to full-atom values): 9550 Å² total; per-residue (Å²): 133,92,77,79,78,72,76,78,68,82,68,87,51,73,83,35,50,67,40,33,53,52,17,36,52,32,39,47,50,40,34,51,46,44,47,50,39,46,69,77,38,57,89,53,89,58,68,69,49,60,50,52,50,53,67,35,45,52,58,21,50,52,35,39,50,55,21,50,53,44,45,26,56,42,17,22,68,66,54,76,44,96,48,90,46,72,56,46,29,39,37,35,28,40,76,91,43,66,92,46,58,75,88,78,40,69,49,66,82,60,57,59,56,27,54,51,25,44,52,51,17,55,50,21,51,53,50,21,69,74,29,64,96,41,85,61,18,47,56,26,46,53,51,17,35,53,22,36,44,53,18,36,52,43,47,37,49,51,45,52,51,48,41,57,39,46,48,67,68,54,52,83,79,77,77,83,125

Sequence (177 aa):
MFGGSALDTYIDLRDVRVTGYAAMGLIALVAAESVWGTVNDWQGGSSSWSFLAIVLVLPAGVVSYLWFRGATHNAEAIALHGVRTVPQVWKASDPAQRDVAFDQRAASPLIKPWQYAFLAMVLCDVLESLLLDTPLYVVFSTLSTACALGAAALACFLIFRISLMQQRFAVPQRKRR